Protein AF-A0A941I2S5-F1 (afdb_monomer_lite)

Structure (mmCIF, N/CA/C/O backbone):
data_AF-A0A941I2S5-F1
#
_entry.id   AF-A0A941I2S5-F1
#
loop_
_atom_site.group_PDB
_atom_site.id
_atom_site.type_symbol
_atom_site.label_atom_id
_atom_site.label_alt_id
_atom_site.label_comp_id
_atom_site.label_asym_id
_atom_site.label_entity_id
_atom_site.label_seq_id
_atom_site.pdbx_PDB_ins_code
_atom_site.Cartn_x
_atom_site.Cartn_y
_atom_site.Cartn_z
_atom_site.occupancy
_atom_site.B_iso_or_equiv
_atom_site.auth_seq_id
_atom_site.auth_comp_id
_atom_site.auth_asym_id
_atom_site.auth_atom_id
_atom_site.pdbx_PDB_model_num
ATOM 1 N N . MET A 1 1 ? 6.194 71.665 23.906 1.00 35.50 1 MET A N 1
ATOM 2 C CA . MET A 1 1 ? 5.842 71.331 22.506 1.00 35.50 1 MET A CA 1
ATOM 3 C C . MET A 1 1 ? 6.642 70.107 22.066 1.00 35.50 1 MET A C 1
ATOM 5 O O . MET A 1 1 ? 7.853 70.215 22.069 1.00 35.50 1 MET A O 1
ATOM 9 N N . LYS A 1 2 ? 5.951 69.017 21.666 1.00 39.06 2 LYS A N 1
ATOM 10 C CA . LYS A 1 2 ? 6.298 68.063 20.575 1.00 39.06 2 LYS A CA 1
ATOM 11 C C . LYS A 1 2 ? 7.648 67.295 20.707 1.00 39.06 2 LYS A C 1
ATOM 13 O O . LYS A 1 2 ? 8.691 67.916 20.700 1.00 39.06 2 LYS A O 1
ATOM 18 N N . LYS A 1 3 ? 7.761 65.957 20.704 1.00 35.84 3 LYS A N 1
ATOM 19 C CA . LYS A 1 3 ? 6.891 64.850 20.253 1.00 35.84 3 LYS A CA 1
ATOM 20 C C . LYS A 1 3 ? 7.294 63.554 20.988 1.00 35.84 3 LYS A C 1
ATOM 22 O O . LYS A 1 3 ? 8.474 63.219 21.006 1.00 35.84 3 LYS A O 1
ATOM 27 N N . LEU A 1 4 ? 6.322 62.807 21.509 1.00 40.00 4 LEU A N 1
ATOM 28 C CA . LEU A 1 4 ? 6.492 61.416 21.939 1.00 40.00 4 LEU A CA 1
ATOM 29 C C . LEU A 1 4 ? 6.410 60.532 20.679 1.00 40.00 4 LEU A C 1
ATOM 31 O O . LEU A 1 4 ? 5.401 60.573 19.976 1.00 40.00 4 LEU A O 1
ATOM 35 N N . LYS A 1 5 ? 7.477 59.803 20.329 1.00 41.66 5 LYS A N 1
ATOM 36 C CA . LYS A 1 5 ? 7.455 58.853 19.204 1.00 41.66 5 LYS A CA 1
ATOM 37 C C . LYS A 1 5 ? 6.909 57.516 19.705 1.00 41.66 5 LYS A C 1
ATOM 39 O O . LYS A 1 5 ? 7.603 56.780 20.397 1.00 41.66 5 LYS A O 1
ATOM 44 N N . LEU A 1 6 ? 5.653 57.250 19.363 1.00 36.66 6 LEU A N 1
ATOM 45 C CA . LEU A 1 6 ? 4.975 55.974 19.549 1.00 36.66 6 LEU A CA 1
ATOM 46 C C . LEU A 1 6 ? 5.606 54.946 18.595 1.00 36.66 6 LEU A C 1
ATOM 48 O O . LEU A 1 6 ? 5.457 55.061 17.379 1.00 36.66 6 LEU A O 1
ATOM 52 N N . TRP A 1 7 ? 6.335 53.970 19.130 1.00 41.09 7 TRP A N 1
ATOM 53 C CA . TRP A 1 7 ? 6.744 52.794 18.367 1.00 41.09 7 TRP A CA 1
ATOM 54 C C . TRP A 1 7 ? 5.583 51.803 18.383 1.00 41.09 7 TRP A C 1
ATOM 56 O O . TRP A 1 7 ? 5.340 51.129 19.380 1.00 41.09 7 TRP A O 1
ATOM 66 N N . VAL A 1 8 ? 4.832 51.752 17.284 1.00 40.25 8 VAL A N 1
ATOM 67 C CA . VAL A 1 8 ? 3.880 50.670 17.031 1.00 40.25 8 VAL A CA 1
ATOM 68 C C . VAL A 1 8 ? 4.707 49.431 16.694 1.00 40.25 8 VAL A C 1
ATOM 70 O O . VAL A 1 8 ? 5.235 49.309 15.591 1.00 40.25 8 VAL A O 1
ATOM 73 N N . LEU A 1 9 ? 4.857 48.532 17.666 1.00 40.44 9 LEU A N 1
ATOM 74 C CA . LEU A 1 9 ? 5.263 47.152 17.419 1.00 40.44 9 LEU A CA 1
ATOM 75 C C . LEU A 1 9 ? 4.126 46.489 16.640 1.00 40.44 9 LEU A C 1
ATOM 77 O O . LEU A 1 9 ? 3.125 46.061 17.210 1.00 40.44 9 LEU A O 1
ATOM 81 N N . LEU A 1 10 ? 4.258 46.469 15.315 1.00 40.38 10 LEU A N 1
ATOM 82 C CA . LEU A 1 10 ? 3.409 45.663 14.456 1.00 40.38 10 LEU A CA 1
ATOM 83 C C . LEU A 1 10 ? 3.850 44.208 14.647 1.00 40.38 10 LEU A C 1
ATOM 85 O O . LEU A 1 10 ? 4.763 43.723 13.981 1.00 40.38 10 LEU A O 1
ATOM 89 N N . SER A 1 11 ? 3.241 43.536 15.620 1.00 43.62 11 SER A N 1
ATOM 90 C CA . SER A 1 11 ? 3.326 42.092 15.790 1.00 43.62 11 SER A CA 1
ATOM 91 C C . SER A 1 11 ? 2.722 41.447 14.545 1.00 43.62 11 SER A C 1
ATOM 93 O O . SER A 1 11 ? 1.517 41.215 14.475 1.00 43.62 11 SER A O 1
ATOM 95 N N . ALA A 1 12 ? 3.544 41.205 13.525 1.00 42.22 12 ALA A N 1
ATOM 96 C CA . ALA A 1 12 ? 3.190 40.299 12.451 1.00 42.22 12 ALA A CA 1
ATOM 97 C C . ALA A 1 12 ? 3.044 38.918 13.094 1.00 42.22 12 ALA A C 1
ATOM 99 O O . ALA A 1 12 ? 4.030 38.222 13.334 1.00 42.22 12 ALA A O 1
ATOM 100 N N . ALA A 1 13 ? 1.810 38.558 13.445 1.00 39.78 13 ALA A N 1
ATOM 101 C CA . ALA A 1 13 ? 1.448 37.181 13.701 1.00 39.78 13 ALA A CA 1
ATOM 102 C C . ALA A 1 13 ? 1.786 36.417 12.420 1.00 39.78 13 ALA A C 1
ATOM 104 O O . ALA A 1 13 ? 1.048 36.461 11.436 1.00 39.78 13 ALA A O 1
ATOM 105 N N . LEU A 1 14 ? 2.957 35.780 12.415 1.00 37.62 14 LEU A N 1
ATOM 106 C CA . LEU A 1 14 ? 3.280 34.709 11.495 1.00 37.62 14 LEU A CA 1
ATOM 107 C C . LEU A 1 14 ? 2.241 33.625 11.773 1.00 37.62 14 LEU A C 1
ATOM 109 O O . LEU A 1 14 ? 2.412 32.786 12.652 1.00 37.62 14 LEU A O 1
ATOM 113 N N . LEU A 1 15 ? 1.115 33.695 11.063 1.00 31.97 15 LEU A N 1
ATOM 114 C CA . LEU A 1 15 ? 0.284 32.533 10.830 1.00 31.97 15 LEU A CA 1
ATOM 115 C C . LEU A 1 15 ? 1.196 31.556 10.103 1.00 31.97 15 LEU A C 1
ATOM 117 O O . LEU A 1 15 ? 1.428 31.678 8.900 1.00 31.97 15 LEU A O 1
ATOM 121 N N . SER A 1 16 ? 1.774 30.638 10.870 1.00 27.58 16 SER A N 1
ATOM 122 C CA . SER A 1 16 ? 2.388 29.425 10.370 1.00 27.58 16 SER A CA 1
ATOM 123 C C . SER A 1 16 ? 1.296 28.686 9.609 1.00 27.58 16 SER A C 1
ATOM 125 O O . SER A 1 16 ? 0.559 27.875 10.165 1.00 27.58 16 SER A O 1
ATOM 127 N N . VAL A 1 17 ? 1.129 29.012 8.330 1.00 27.56 17 VAL A N 1
ATOM 128 C CA . VAL A 1 17 ? 0.517 28.093 7.387 1.00 27.56 17 VAL A CA 1
ATOM 129 C C . VAL A 1 17 ? 1.416 26.873 7.433 1.00 27.56 17 VAL A C 1
ATOM 131 O O . VAL A 1 17 ? 2.515 26.878 6.881 1.00 27.56 17 VAL A O 1
ATOM 134 N N . ASN A 1 18 ? 0.986 25.867 8.196 1.00 28.27 18 ASN A N 1
ATOM 135 C CA . ASN A 1 18 ? 1.536 24.532 8.105 1.00 28.27 18 ASN A CA 1
ATOM 136 C C . ASN A 1 18 ? 1.395 24.154 6.636 1.00 28.27 18 ASN A C 1
ATOM 138 O O . ASN A 1 18 ? 0.304 23.845 6.160 1.00 28.27 18 ASN A O 1
ATOM 142 N N . VAL A 1 19 ? 2.494 24.279 5.898 1.00 30.33 19 VAL A N 1
ATOM 143 C CA . VAL A 1 19 ? 2.645 23.643 4.603 1.00 30.33 19 VAL A CA 1
ATOM 144 C C . VAL A 1 19 ? 2.591 22.165 4.940 1.00 30.33 19 VAL A C 1
ATOM 146 O O . VAL A 1 19 ? 3.582 21.587 5.380 1.00 30.33 19 VAL A O 1
ATOM 149 N N . PHE A 1 20 ? 1.389 21.591 4.864 1.00 35.91 20 PHE A N 1
ATOM 150 C CA . PHE A 1 20 ? 1.203 20.154 4.912 1.00 35.91 20 PHE A CA 1
ATOM 151 C C . PHE A 1 20 ? 2.197 19.571 3.910 1.00 35.91 20 PHE A C 1
ATOM 153 O O . PHE A 1 20 ? 2.300 20.053 2.780 1.00 35.91 20 PHE A O 1
ATOM 160 N N . ALA A 1 21 ? 3.021 18.633 4.363 1.00 35.28 21 ALA A N 1
ATOM 161 C CA . ALA A 1 21 ? 3.974 17.961 3.503 1.00 35.28 21 ALA A CA 1
ATOM 162 C C . ALA A 1 21 ? 3.180 17.120 2.493 1.00 35.28 21 ALA A C 1
ATOM 164 O O . ALA A 1 21 ? 2.899 15.962 2.757 1.00 35.28 21 ALA A O 1
ATOM 165 N N . SER A 1 22 ? 2.767 17.725 1.376 1.00 46.44 22 SER A N 1
ATOM 166 C CA . SER A 1 22 ? 1.915 17.070 0.382 1.00 46.44 22 SER A CA 1
ATOM 167 C C . SER A 1 22 ? 2.624 15.881 -0.249 1.00 46.44 22 SER A C 1
ATOM 169 O O . SER A 1 22 ? 3.707 16.034 -0.817 1.00 46.44 22 SER A O 1
ATOM 171 N N . GLY A 1 23 ? 2.053 14.700 -0.059 1.00 60.28 23 GLY A N 1
ATOM 172 C CA . GLY A 1 23 ? 2.599 13.385 -0.369 1.00 60.28 23 GLY A CA 1
ATOM 173 C C . GLY A 1 23 ? 2.005 12.264 0.489 1.00 60.28 23 GLY A C 1
ATOM 174 O O . GLY A 1 23 ? 2.162 11.103 0.141 1.00 60.28 23 GLY A O 1
ATOM 175 N N . ASP A 1 24 ? 1.327 12.588 1.593 1.00 86.56 24 ASP A N 1
ATOM 176 C CA . ASP A 1 24 ? 0.779 11.617 2.547 1.00 86.56 24 ASP A CA 1
ATOM 177 C C . ASP A 1 24 ? -0.761 11.642 2.645 1.00 86.56 24 ASP A C 1
ATOM 179 O O . ASP A 1 24 ? -1.370 11.003 3.512 1.00 86.56 24 ASP A O 1
ATOM 183 N N . GLU A 1 25 ? -1.414 12.371 1.735 1.00 93.00 25 GLU A N 1
ATOM 184 C CA . GLU A 1 25 ? -2.862 12.552 1.704 1.00 93.00 25 GLU A CA 1
ATOM 185 C C . GLU A 1 25 ? -3.615 11.230 1.532 1.00 93.00 25 GLU A C 1
ATOM 187 O O . GLU A 1 25 ? -4.709 11.096 2.080 1.00 93.00 25 GLU A O 1
ATOM 192 N N . GLY A 1 26 ? -3.042 10.249 0.826 1.00 95.62 26 GLY A N 1
ATOM 193 C CA . GLY A 1 26 ? -3.645 8.928 0.628 1.00 95.62 26 GLY A CA 1
ATOM 194 C C . GLY A 1 26 ? -3.894 8.211 1.957 1.00 95.62 26 GLY A C 1
ATOM 195 O O . GLY A 1 26 ? -5.046 7.961 2.320 1.00 95.62 26 GLY A O 1
ATOM 196 N N . HIS A 1 27 ? -2.828 7.970 2.726 1.00 97.69 27 HIS A N 1
ATOM 197 C CA . HIS A 1 27 ? -2.903 7.335 4.047 1.00 97.69 27 HIS A CA 1
ATOM 198 C C . HIS A 1 27 ? -3.792 8.108 5.015 1.00 97.69 27 HIS A C 1
ATOM 200 O O . HIS A 1 27 ? -4.691 7.529 5.632 1.00 97.69 27 HIS A O 1
ATOM 206 N N . LYS A 1 28 ? -3.606 9.432 5.095 1.00 98.00 28 LYS A N 1
ATOM 207 C CA . LYS A 1 28 ? -4.420 10.282 5.970 1.00 98.00 28 LYS A CA 1
ATOM 208 C C . LYS A 1 28 ? -5.901 10.175 5.634 1.00 98.00 28 LYS A C 1
ATOM 210 O O . LYS A 1 28 ? -6.718 10.070 6.542 1.00 98.00 28 LYS A O 1
ATOM 215 N N . THR A 1 29 ? -6.254 10.166 4.352 1.00 98.38 29 THR A N 1
ATOM 216 C CA . THR A 1 29 ? -7.649 10.040 3.914 1.00 98.38 29 THR A CA 1
ATOM 217 C C . THR A 1 29 ? -8.227 8.676 4.280 1.00 98.38 29 THR A C 1
ATOM 219 O O . THR A 1 29 ? -9.332 8.612 4.807 1.00 98.38 29 THR A O 1
ATOM 222 N N . ILE A 1 30 ? -7.478 7.587 4.086 1.00 98.62 30 ILE A N 1
ATOM 223 C CA . ILE A 1 30 ? -7.899 6.233 4.486 1.00 98.62 30 ILE A CA 1
ATOM 224 C C . ILE A 1 30 ? -8.156 6.165 5.997 1.00 98.62 30 ILE A C 1
ATOM 226 O O . ILE A 1 30 ? -9.222 5.710 6.423 1.00 98.62 30 ILE A O 1
ATOM 230 N N . GLY A 1 31 ? -7.227 6.685 6.806 1.00 98.69 31 GLY A N 1
ATOM 231 C CA . GLY A 1 31 ? -7.391 6.783 8.255 1.00 98.69 31 GLY A CA 1
ATOM 232 C C . GLY A 1 31 ? -8.583 7.658 8.659 1.00 98.69 31 GLY A C 1
ATOM 233 O O . GLY A 1 31 ? -9.347 7.278 9.541 1.00 98.69 31 GLY A O 1
ATOM 234 N N . ALA A 1 32 ? -8.808 8.782 7.974 1.00 98.69 32 ALA A N 1
ATOM 235 C CA . ALA A 1 32 ? -9.925 9.692 8.232 1.00 98.69 32 ALA A CA 1
ATOM 236 C C . ALA A 1 32 ? -11.293 9.078 7.893 1.00 98.69 32 ALA A C 1
ATOM 238 O O . ALA A 1 32 ? -12.267 9.293 8.619 1.00 98.69 32 ALA A O 1
ATOM 239 N N . ILE A 1 33 ? -11.380 8.300 6.808 1.00 98.69 33 ILE A N 1
ATOM 240 C CA . ILE A 1 33 ? -12.571 7.504 6.485 1.00 98.69 33 ILE A CA 1
ATOM 241 C C . ILE A 1 33 ? -12.852 6.537 7.640 1.00 98.69 33 ILE A C 1
ATOM 243 O O . ILE A 1 33 ? -13.974 6.504 8.146 1.00 98.69 33 ILE A O 1
ATOM 247 N N . ALA A 1 34 ? -11.838 5.797 8.096 1.00 98.69 34 ALA A N 1
ATOM 248 C CA . ALA A 1 34 ? -12.003 4.833 9.177 1.00 98.69 34 ALA A CA 1
ATOM 249 C C . ALA A 1 34 ? -12.390 5.494 10.512 1.00 98.69 34 ALA A C 1
ATOM 251 O O . ALA A 1 34 ? -13.317 5.018 11.165 1.00 98.69 34 ALA A O 1
ATOM 252 N N . ASP A 1 35 ? -11.765 6.619 10.882 1.00 98.75 35 ASP A N 1
ATOM 253 C CA . ASP A 1 35 ? -12.122 7.407 12.074 1.00 98.75 35 ASP A CA 1
ATOM 254 C C . ASP A 1 35 ? -13.628 7.737 12.092 1.00 98.75 35 ASP A C 1
ATOM 256 O O . ASP A 1 35 ? -14.300 7.586 13.115 1.00 98.75 35 ASP A O 1
ATOM 260 N N . ARG A 1 36 ? -14.188 8.143 10.943 1.00 98.44 36 ARG A N 1
ATOM 261 C CA . ARG A 1 36 ? -15.613 8.493 10.813 1.00 98.44 36 ARG A CA 1
ATOM 262 C C . ARG A 1 36 ? -16.532 7.280 10.901 1.00 98.44 36 ARG A C 1
ATOM 264 O O . ARG A 1 36 ? -17.574 7.363 11.542 1.00 98.44 36 ARG A O 1
ATOM 271 N N . LEU A 1 37 ? -16.154 6.171 10.268 1.00 97.94 37 LEU A N 1
ATOM 272 C CA . LEU A 1 37 ? -16.949 4.939 10.259 1.00 97.94 37 LEU A CA 1
ATOM 273 C C . LEU A 1 37 ? -16.954 4.229 11.622 1.00 97.94 37 LEU A C 1
ATOM 275 O O . LEU A 1 37 ? -17.912 3.533 11.950 1.00 97.94 37 LEU A O 1
ATOM 279 N N . LEU A 1 38 ? -15.906 4.416 12.426 1.00 98.69 38 LEU A N 1
ATOM 280 C CA . LEU A 1 38 ? -15.777 3.814 13.755 1.00 98.69 38 LEU A CA 1
ATOM 281 C C . LEU A 1 38 ? -16.389 4.661 14.877 1.00 98.69 38 LEU A C 1
ATOM 283 O O . LEU A 1 38 ? -16.509 4.175 16.008 1.00 98.69 38 LEU A O 1
ATOM 287 N N . ALA A 1 39 ? -16.776 5.908 14.606 1.00 98.38 39 ALA A N 1
ATOM 288 C CA . ALA A 1 39 ? -17.329 6.806 15.611 1.00 98.38 39 ALA A CA 1
ATOM 289 C C . ALA A 1 39 ? -18.570 6.195 16.294 1.00 98.38 39 ALA A C 1
ATOM 291 O O . ALA A 1 39 ? -19.540 5.815 15.646 1.00 98.38 39 ALA A O 1
ATOM 292 N N . GLY A 1 40 ? -18.534 6.096 17.627 1.00 98.06 40 GLY A N 1
ATOM 293 C CA . GLY A 1 40 ? -19.627 5.532 18.432 1.00 98.06 40 GLY A CA 1
ATOM 294 C C . GLY A 1 40 ? -19.673 4.000 18.504 1.00 98.06 40 GLY A C 1
ATOM 295 O O . GLY A 1 40 ? -20.549 3.460 19.173 1.00 98.06 40 GLY A O 1
ATOM 296 N N . THR A 1 41 ? -18.738 3.294 17.866 1.00 98.75 41 THR A N 1
ATOM 297 C CA . THR A 1 41 ? -18.649 1.823 17.908 1.00 98.75 41 THR A CA 1
ATOM 298 C C . THR A 1 41 ? -17.749 1.336 19.052 1.00 98.75 41 THR A C 1
ATOM 300 O O . THR A 1 41 ? -16.917 2.093 19.566 1.00 98.75 41 THR A O 1
ATOM 303 N N . ASN A 1 42 ? -17.860 0.055 19.430 1.00 98.62 42 ASN A N 1
ATOM 304 C CA . ASN A 1 42 ? -16.935 -0.571 20.385 1.00 98.62 42 ASN A CA 1
ATOM 305 C C . ASN A 1 42 ? -15.489 -0.554 19.856 1.00 98.62 42 ASN A C 1
ATOM 307 O O . ASN A 1 42 ? -14.574 -0.139 20.570 1.00 98.62 42 ASN A O 1
ATOM 311 N N . ALA A 1 43 ? -15.287 -0.893 18.580 1.00 98.81 43 ALA A N 1
ATOM 312 C CA . ALA A 1 43 ? -13.992 -0.769 17.917 1.00 98.81 43 ALA A CA 1
ATOM 313 C C . ALA A 1 43 ? -13.408 0.648 18.004 1.00 98.81 43 ALA A C 1
ATOM 315 O O . ALA A 1 43 ? -12.235 0.800 18.338 1.00 98.81 43 ALA A O 1
ATOM 316 N N . GLY A 1 44 ? -14.217 1.691 17.801 1.00 98.81 44 GLY A N 1
ATOM 317 C CA . GLY A 1 44 ? -13.780 3.080 17.973 1.00 98.81 44 GLY A CA 1
ATOM 318 C C . GLY A 1 44 ? -13.280 3.382 19.391 1.00 98.81 44 GLY A C 1
ATOM 319 O O . GLY A 1 44 ? -12.262 4.055 19.565 1.00 98.81 44 GLY A O 1
ATOM 320 N N . ALA A 1 45 ? -13.936 2.835 20.420 1.00 98.75 45 ALA A N 1
ATOM 321 C CA . ALA A 1 45 ? -13.478 2.962 21.805 1.00 98.75 45 ALA A CA 1
ATOM 322 C C . ALA A 1 45 ? -12.155 2.214 22.058 1.00 98.75 45 ALA A C 1
ATOM 324 O O . ALA A 1 45 ? -11.280 2.734 22.755 1.00 98.75 45 ALA A O 1
ATOM 325 N N . ARG A 1 46 ? -11.977 1.025 21.465 1.00 98.75 46 ARG A N 1
ATOM 326 C CA . ARG A 1 46 ? -10.735 0.236 21.556 1.00 98.75 46 ARG A CA 1
ATOM 327 C C . ARG A 1 46 ? -9.564 0.909 20.849 1.00 98.75 46 ARG A C 1
ATOM 329 O O . ARG A 1 46 ? -8.495 1.008 21.442 1.00 98.75 46 ARG A O 1
ATOM 336 N N . VAL A 1 47 ? -9.784 1.451 19.650 1.00 98.81 47 VAL A N 1
ATOM 337 C CA . VAL A 1 47 ? -8.804 2.284 18.936 1.00 98.81 47 VAL A CA 1
ATOM 338 C C . VAL A 1 47 ? -8.379 3.456 19.815 1.00 98.81 47 VAL A C 1
ATOM 340 O O . VAL A 1 47 ? -7.192 3.624 20.077 1.00 98.81 47 VAL A O 1
ATOM 343 N N . LYS A 1 48 ? -9.336 4.220 20.358 1.00 98.56 48 LYS A N 1
ATOM 344 C CA . LYS A 1 48 ? -9.044 5.379 21.214 1.00 98.56 48 LYS A CA 1
ATOM 345 C C . LYS A 1 48 ? -8.198 5.023 22.442 1.00 98.56 48 LYS A C 1
ATOM 347 O O . LYS A 1 48 ? -7.386 5.837 22.861 1.00 98.56 48 LYS A O 1
ATOM 352 N N . ALA A 1 49 ? -8.367 3.828 23.006 1.00 98.56 49 ALA A N 1
ATOM 353 C CA . ALA A 1 49 ? -7.577 3.368 24.148 1.00 98.56 49 ALA A CA 1
ATOM 354 C C . ALA A 1 49 ? -6.100 3.073 23.807 1.00 98.56 49 ALA A C 1
ATOM 356 O O . ALA A 1 49 ? -5.269 3.049 24.711 1.00 98.56 49 ALA A O 1
ATOM 357 N N . LEU A 1 50 ? -5.771 2.846 22.530 1.00 98.62 50 LEU A N 1
ATOM 358 C CA . LEU A 1 50 ? -4.405 2.589 22.048 1.00 98.62 50 LEU A CA 1
ATOM 359 C C . LEU A 1 50 ? -3.704 3.847 21.502 1.00 98.62 50 LEU A C 1
ATOM 361 O O . LEU A 1 50 ? -2.484 3.845 21.304 1.00 98.62 50 LEU A O 1
ATOM 365 N N . LEU A 1 51 ? -4.466 4.910 21.246 1.00 98.56 51 LEU A N 1
ATOM 366 C CA . LEU A 1 51 ? -3.973 6.190 20.744 1.00 98.56 51 LEU A CA 1
ATOM 367 C C . LEU A 1 51 ? -3.420 7.070 21.875 1.00 98.56 51 LEU A C 1
ATOM 369 O O . LEU A 1 51 ? -3.917 7.065 23.001 1.00 98.56 51 LEU A O 1
ATOM 373 N N . GLN A 1 52 ? -2.397 7.863 21.561 1.00 97.56 52 GLN A N 1
ATOM 374 C CA . GLN A 1 52 ? -1.907 8.926 22.434 1.00 97.56 52 GLN A CA 1
ATOM 375 C C . GLN A 1 52 ? -2.840 10.148 22.368 1.00 97.56 52 GLN A C 1
ATOM 377 O O . GLN A 1 52 ? -3.603 10.308 21.409 1.00 97.56 52 GLN A O 1
ATOM 382 N N . PRO A 1 53 ? -2.801 11.046 23.373 1.00 96.56 53 PRO A N 1
ATOM 383 C CA . PRO A 1 53 ? -3.597 12.268 23.350 1.00 96.56 53 PRO A CA 1
ATOM 384 C C . PRO A 1 53 ? -3.379 13.084 22.068 1.00 96.56 53 PRO A C 1
ATOM 386 O O . PRO A 1 53 ? -2.256 13.463 21.748 1.00 96.56 53 PRO A O 1
ATOM 389 N N . GLY A 1 54 ? -4.471 13.381 21.360 1.00 95.50 54 GLY A N 1
ATOM 390 C CA . GLY A 1 54 ? -4.450 14.159 20.117 1.00 95.50 54 GLY A CA 1
ATOM 391 C C . GLY A 1 54 ? -4.237 13.340 18.841 1.00 95.50 54 GLY A C 1
ATOM 392 O O . GLY A 1 54 ? -4.336 13.908 17.757 1.00 95.50 54 GLY A O 1
ATOM 393 N N . GLU A 1 55 ? -3.995 12.032 18.943 1.00 98.06 55 GLU A N 1
ATOM 394 C CA . GLU A 1 55 ? -3.926 11.155 17.776 1.00 98.06 55 GLU A CA 1
ATOM 395 C C . GLU A 1 55 ? -5.313 10.701 17.298 1.00 98.06 55 GLU A C 1
ATOM 397 O O . GLU A 1 55 ? -6.278 10.620 18.062 1.00 98.06 55 GLU A O 1
ATOM 402 N N . SER A 1 56 ? -5.380 10.349 16.017 1.00 98.69 56 SER A N 1
ATOM 403 C CA . SER A 1 56 ? -6.487 9.650 15.363 1.00 98.69 56 SER A CA 1
ATOM 404 C C . SER A 1 56 ? -5.929 8.679 14.315 1.00 98.69 56 SER A C 1
ATOM 406 O O . SER A 1 56 ? -4.735 8.749 14.007 1.00 98.69 56 SER A O 1
ATOM 408 N N . LEU A 1 57 ? -6.750 7.797 13.726 1.00 98.75 57 LEU A N 1
ATOM 409 C CA . LEU A 1 57 ? -6.286 6.923 12.637 1.00 98.75 57 LEU A CA 1
ATOM 410 C C . LEU A 1 57 ? -5.737 7.741 11.464 1.00 98.75 57 LEU A C 1
ATOM 412 O O . LEU A 1 57 ? -4.693 7.390 10.920 1.00 98.75 57 LEU A O 1
ATOM 416 N N . GLN A 1 58 ? -6.371 8.872 11.127 1.00 98.31 58 GLN A N 1
ATOM 417 C CA . GLN A 1 58 ? -5.835 9.831 10.156 1.00 98.31 58 GLN A CA 1
ATOM 418 C C . GLN A 1 58 ? -4.392 10.234 10.488 1.00 98.31 58 GLN A C 1
ATOM 420 O O . GLN A 1 58 ? -3.534 10.175 9.609 1.00 98.31 58 GLN A O 1
ATOM 425 N N . SER A 1 59 ? -4.097 10.652 11.724 1.00 97.06 59 SER A N 1
ATOM 426 C CA . SER A 1 59 ? -2.762 11.166 12.060 1.00 97.06 59 SER A CA 1
ATOM 427 C C . SER A 1 59 ? -1.705 10.068 12.144 1.00 97.06 59 SER A C 1
ATOM 429 O O . SER A 1 59 ? -0.564 10.301 11.754 1.00 97.06 59 SER A O 1
ATOM 431 N N . ILE A 1 60 ? -2.063 8.880 12.644 1.00 97.94 60 ILE A N 1
ATOM 432 C CA . ILE A 1 60 ? -1.107 7.777 12.808 1.00 97.94 60 ILE A CA 1
ATOM 433 C C . ILE A 1 60 ? -0.889 6.961 11.533 1.00 97.94 60 ILE A C 1
ATOM 435 O O . ILE A 1 60 ? 0.080 6.211 11.453 1.00 97.94 60 ILE A O 1
ATOM 439 N N . SER A 1 61 ? -1.747 7.129 10.524 1.00 97.88 61 SER A N 1
ATOM 440 C CA . SER A 1 61 ? -1.661 6.414 9.246 1.00 97.88 61 SER A CA 1
ATOM 441 C C . SER A 1 61 ? -0.344 6.617 8.497 1.00 97.88 61 SER A C 1
ATOM 443 O O . SER A 1 61 ? -0.056 5.834 7.609 1.00 97.88 61 SER A O 1
ATOM 445 N N . ILE A 1 62 ? 0.468 7.622 8.840 1.00 96.44 62 ILE A N 1
ATOM 446 C CA . ILE A 1 62 ? 1.777 7.896 8.216 1.00 96.44 62 ILE A CA 1
ATOM 447 C C . ILE A 1 62 ? 2.959 7.422 9.076 1.00 96.44 62 ILE A C 1
ATOM 449 O O . ILE A 1 62 ? 4.114 7.539 8.676 1.00 96.44 62 ILE A O 1
ATOM 453 N N . TRP A 1 63 ? 2.692 6.917 10.286 1.00 97.50 63 TRP A N 1
ATOM 454 C CA . TRP A 1 63 ? 3.721 6.648 11.291 1.00 97.50 63 TRP A CA 1
ATOM 455 C C . TRP A 1 63 ? 4.766 5.634 10.812 1.00 97.50 63 TRP A C 1
ATOM 457 O O . TRP A 1 63 ? 5.955 5.835 11.053 1.00 97.50 63 TRP A O 1
ATOM 467 N N . ALA A 1 64 ? 4.339 4.573 10.118 1.00 97.25 64 ALA A N 1
ATOM 468 C CA . ALA A 1 64 ? 5.232 3.506 9.659 1.00 97.25 64 ALA A CA 1
ATOM 469 C C . ALA A 1 64 ? 6.250 4.014 8.628 1.00 97.25 64 ALA A C 1
ATOM 471 O O . ALA A 1 64 ? 7.434 3.693 8.714 1.00 97.25 64 ALA A O 1
ATOM 472 N N . ASP A 1 65 ? 5.821 4.897 7.726 1.00 95.12 65 ASP A N 1
ATOM 473 C CA . ASP A 1 65 ? 6.724 5.608 6.826 1.00 95.12 65 ASP A CA 1
ATOM 474 C C . ASP A 1 65 ? 7.687 6.507 7.592 1.00 95.12 65 ASP A C 1
ATOM 476 O O . ASP A 1 65 ? 8.900 6.419 7.408 1.00 95.12 65 ASP A O 1
ATOM 480 N N . CYS A 1 66 ? 7.185 7.320 8.518 1.00 94.62 66 CYS A N 1
ATOM 481 C CA . CYS A 1 66 ? 8.035 8.185 9.333 1.00 94.62 66 CYS A CA 1
ATOM 482 C C . CYS A 1 66 ? 9.073 7.403 10.166 1.00 94.62 66 CYS A C 1
ATOM 484 O O . CYS A 1 66 ? 10.145 7.921 10.483 1.00 94.62 66 CYS A O 1
ATOM 486 N N . ALA A 1 67 ? 8.816 6.131 10.477 1.00 95.50 67 ALA A N 1
ATOM 487 C CA . ALA A 1 67 ? 9.799 5.256 11.104 1.00 95.50 67 ALA A CA 1
ATOM 488 C C . ALA A 1 67 ? 10.964 4.873 10.162 1.00 95.50 67 ALA A C 1
ATOM 490 O O . ALA A 1 67 ? 12.043 4.560 10.650 1.00 95.50 67 ALA A O 1
ATOM 491 N N . LYS A 1 68 ? 10.833 4.977 8.832 1.00 90.50 68 LYS A N 1
ATOM 492 C CA . LYS A 1 68 ? 11.924 4.677 7.878 1.00 90.50 68 LYS A CA 1
ATOM 493 C C . LYS A 1 68 ? 13.042 5.724 7.870 1.00 90.50 68 LYS A C 1
ATOM 495 O O . LYS A 1 68 ? 14.161 5.431 7.444 1.00 90.50 68 LYS A O 1
ATOM 500 N N . GLY A 1 69 ? 12.768 6.959 8.295 1.00 85.31 69 GLY A N 1
ATOM 501 C CA . GLY A 1 69 ? 13.776 8.019 8.309 1.00 85.31 69 GLY A CA 1
ATOM 502 C C . GLY A 1 69 ? 13.252 9.388 8.732 1.00 85.31 69 GLY A C 1
ATOM 503 O O . GLY A 1 69 ? 12.162 9.526 9.264 1.00 85.31 69 GLY A O 1
ATOM 504 N N . SER A 1 70 ? 14.039 10.437 8.491 1.00 78.12 70 SER A N 1
ATOM 505 C CA . SER A 1 70 ? 13.758 11.788 9.001 1.00 78.12 70 SER A CA 1
ATOM 506 C C . SER A 1 70 ? 12.912 12.676 8.078 1.00 78.12 70 SER A C 1
ATOM 508 O O . SER A 1 70 ? 12.826 13.886 8.290 1.00 78.12 70 SER A O 1
ATOM 510 N N . PHE A 1 71 ? 12.289 12.118 7.037 1.00 79.75 71 PHE A N 1
ATOM 511 C CA . PHE A 1 71 ? 11.523 12.907 6.062 1.00 79.75 71 PHE A CA 1
ATOM 512 C C . PHE A 1 71 ? 10.211 13.471 6.626 1.00 79.75 71 PHE A C 1
ATOM 514 O O . PHE A 1 71 ? 9.728 14.482 6.122 1.00 79.75 71 PHE A O 1
ATOM 521 N N . CYS A 1 72 ? 9.687 12.883 7.706 1.00 84.06 72 CYS A N 1
ATOM 522 C CA . CYS A 1 72 ? 8.585 13.445 8.492 1.00 84.06 72 CYS A CA 1
ATOM 523 C C . CYS A 1 72 ? 9.047 14.416 9.596 1.00 84.06 72 CYS A C 1
ATOM 525 O O . CYS A 1 72 ? 8.225 14.916 10.362 1.00 84.06 72 CYS A O 1
ATOM 527 N N . GLY A 1 73 ? 10.354 14.660 9.716 1.00 87.00 73 GLY A N 1
ATOM 528 C CA . GLY A 1 73 ? 10.976 15.322 10.862 1.00 87.00 73 GLY A CA 1
ATOM 529 C C . GLY A 1 73 ? 11.787 14.352 11.733 1.00 87.00 73 GLY A C 1
ATOM 530 O O . GLY A 1 73 ? 12.012 13.203 11.346 1.00 87.00 73 GLY A O 1
ATOM 531 N N . PRO A 1 74 ? 12.284 14.805 12.898 1.00 90.31 74 PRO A N 1
ATOM 532 C CA . PRO A 1 74 ? 13.033 13.955 13.819 1.00 90.31 74 PRO A CA 1
ATOM 533 C C . PRO A 1 74 ? 12.203 12.751 14.280 1.00 90.31 74 PRO A C 1
ATOM 535 O O . PRO A 1 74 ? 11.048 12.903 14.673 1.00 90.31 74 PRO A O 1
ATOM 538 N N . GLN A 1 75 ? 12.804 11.561 14.270 1.00 92.94 75 GLN A N 1
ATOM 539 C CA . GLN A 1 75 ? 12.135 10.347 14.735 1.00 92.94 75 GLN A CA 1
ATOM 540 C C . GLN A 1 75 ? 11.884 10.398 16.241 1.00 92.94 75 GLN A C 1
ATOM 542 O O . GLN A 1 75 ? 12.773 10.772 17.012 1.00 92.94 75 GLN A O 1
ATOM 547 N N . THR A 1 76 ? 10.692 9.975 16.661 1.00 94.44 76 THR A N 1
ATOM 548 C CA . THR A 1 76 ? 10.338 9.878 18.081 1.00 94.44 76 THR A CA 1
ATOM 549 C C . THR A 1 76 ? 11.104 8.736 18.764 1.00 94.44 76 THR A C 1
ATOM 551 O O . THR A 1 76 ? 11.547 7.804 18.086 1.00 94.44 76 THR A O 1
ATOM 554 N N . PRO A 1 77 ? 11.224 8.733 20.106 1.00 96.31 77 PRO A N 1
ATOM 555 C CA . PRO A 1 77 ? 11.792 7.592 20.827 1.00 96.31 77 PRO A CA 1
ATOM 556 C C . PRO A 1 77 ? 11.079 6.262 20.526 1.00 96.31 77 PRO A C 1
ATOM 558 O O . PRO A 1 77 ? 11.730 5.224 20.452 1.00 96.31 77 PRO A O 1
ATOM 561 N N . GLU A 1 78 ? 9.759 6.289 20.291 1.00 96.12 78 GLU A N 1
ATOM 562 C CA . GLU A 1 78 ? 8.972 5.108 19.899 1.00 96.12 78 GLU A CA 1
ATOM 563 C C . GLU A 1 78 ? 9.399 4.574 18.523 1.00 96.12 78 GLU A C 1
ATOM 565 O O . GLU A 1 78 ? 9.616 3.373 18.376 1.00 96.12 78 GLU A O 1
ATOM 570 N N . MET A 1 79 ? 9.581 5.455 17.531 1.00 97.38 79 MET A N 1
ATOM 571 C CA . MET A 1 79 ? 10.073 5.075 16.199 1.00 97.38 79 MET A CA 1
ATOM 572 C C . MET A 1 79 ? 11.500 4.522 16.262 1.00 97.38 79 MET A C 1
ATOM 574 O O . MET A 1 79 ? 11.807 3.515 15.630 1.00 97.38 79 MET A O 1
ATOM 578 N N . GLN A 1 80 ? 12.379 5.139 17.052 1.00 97.00 80 GLN A N 1
ATOM 579 C CA . GLN A 1 80 ? 13.755 4.662 17.216 1.00 97.00 80 GLN A CA 1
ATOM 580 C C . GLN A 1 80 ? 13.790 3.271 17.861 1.00 97.00 80 GLN A C 1
ATOM 582 O O . GLN A 1 80 ? 14.443 2.368 17.346 1.00 97.00 80 GLN A O 1
ATOM 587 N N . ALA A 1 81 ? 13.037 3.061 18.946 1.00 97.56 81 ALA A N 1
ATOM 588 C CA . ALA A 1 81 ? 12.936 1.752 19.586 1.00 97.56 81 ALA A CA 1
ATOM 589 C C . ALA A 1 81 ? 12.356 0.698 18.630 1.00 97.56 81 ALA A C 1
ATOM 591 O O . ALA A 1 81 ? 12.894 -0.404 18.521 1.00 97.56 81 ALA A O 1
ATOM 592 N N . PHE A 1 82 ? 11.303 1.057 17.890 1.00 98.12 82 PHE A N 1
ATOM 593 C CA . PHE A 1 82 ? 10.693 0.180 16.898 1.00 98.12 82 PHE A CA 1
ATOM 594 C C . PHE A 1 82 ? 11.681 -0.233 15.808 1.00 98.12 82 PHE A C 1
ATOM 596 O O . PHE A 1 82 ? 11.782 -1.421 15.530 1.00 98.12 82 PHE A O 1
ATOM 603 N N . THR A 1 83 ? 12.423 0.704 15.216 1.00 97.00 83 THR A N 1
ATOM 604 C CA . THR A 1 83 ? 13.348 0.412 14.105 1.00 97.00 83 THR A CA 1
ATOM 605 C C . THR A 1 83 ? 14.569 -0.390 14.544 1.00 97.00 83 THR A C 1
ATOM 607 O O . THR A 1 83 ? 15.023 -1.249 13.792 1.00 97.00 83 THR A O 1
ATOM 610 N N . ILE A 1 84 ? 15.065 -0.175 15.769 1.00 97.31 84 ILE A N 1
ATOM 611 C CA . ILE A 1 84 ? 16.115 -1.009 16.375 1.00 97.31 84 ILE A CA 1
ATOM 612 C C . ILE A 1 84 ? 15.621 -2.451 16.542 1.00 97.31 84 ILE A C 1
ATOM 614 O O . ILE A 1 84 ? 16.340 -3.393 16.219 1.00 97.31 84 ILE A O 1
ATOM 618 N N . GLN A 1 85 ? 14.390 -2.626 17.029 1.00 97.69 85 GLN A N 1
ATOM 619 C CA . GLN A 1 85 ? 13.769 -3.940 17.197 1.00 97.69 85 GLN A CA 1
ATOM 620 C C . GLN A 1 85 ? 13.406 -4.597 15.853 1.00 97.69 85 GLN A C 1
ATOM 622 O O . GLN A 1 85 ? 13.433 -5.819 15.737 1.00 97.69 85 GLN A O 1
ATOM 627 N N . ASN A 1 86 ? 13.080 -3.788 14.845 1.00 98.00 86 ASN A N 1
ATOM 628 C CA . ASN A 1 86 ? 12.564 -4.198 13.543 1.00 98.00 86 ASN A CA 1
ATOM 629 C C . ASN A 1 86 ? 13.455 -3.668 12.413 1.00 98.00 86 ASN A C 1
ATOM 631 O O . ASN A 1 86 ? 13.032 -2.793 11.654 1.00 98.00 86 ASN A O 1
ATOM 635 N N . PRO A 1 87 ? 14.690 -4.167 12.253 1.00 96.75 87 PRO A N 1
ATOM 636 C CA . PRO A 1 87 ? 15.615 -3.633 11.253 1.00 96.75 87 PRO A CA 1
ATOM 637 C C . PRO A 1 87 ? 15.107 -3.794 9.808 1.00 96.75 87 PRO A C 1
ATOM 639 O O . PRO A 1 87 ? 15.485 -3.008 8.943 1.00 96.75 87 PRO A O 1
ATOM 642 N N . ALA A 1 88 ? 14.217 -4.761 9.554 1.00 96.38 88 ALA A N 1
ATOM 643 C CA . ALA A 1 88 ? 13.593 -5.004 8.253 1.00 96.38 88 ALA A CA 1
ATOM 644 C C . ALA A 1 88 ? 12.330 -4.156 7.983 1.00 96.38 88 ALA A C 1
ATOM 646 O O . ALA A 1 88 ? 11.715 -4.322 6.935 1.00 96.38 88 ALA A O 1
ATOM 647 N N . HIS A 1 89 ? 11.950 -3.229 8.875 1.00 97.12 89 HIS A N 1
ATOM 648 C CA . HIS A 1 89 ? 10.681 -2.488 8.787 1.00 97.12 89 HIS A CA 1
ATOM 649 C C . HIS A 1 89 ? 10.422 -1.793 7.446 1.00 97.12 89 HIS A C 1
ATOM 651 O O . HIS A 1 89 ? 9.276 -1.684 7.027 1.00 97.12 89 HIS A O 1
ATOM 657 N N . ALA A 1 90 ? 11.464 -1.356 6.735 1.00 93.56 90 ALA A N 1
ATOM 658 C CA . ALA A 1 90 ? 11.304 -0.743 5.419 1.00 93.56 90 ALA A CA 1
ATOM 659 C C . ALA A 1 90 ? 10.681 -1.695 4.375 1.00 93.56 90 ALA A C 1
ATOM 661 O O . ALA A 1 90 ? 10.042 -1.222 3.439 1.00 93.56 90 ALA A O 1
ATOM 662 N N . ALA A 1 91 ? 10.844 -3.013 4.539 1.00 95.56 91 ALA A N 1
ATOM 663 C CA . ALA A 1 91 ? 10.292 -4.043 3.658 1.00 95.56 91 ALA A CA 1
ATOM 664 C C . ALA A 1 91 ? 8.864 -4.482 4.038 1.00 95.56 91 ALA A C 1
ATOM 666 O O . ALA A 1 91 ? 8.223 -5.180 3.262 1.00 95.56 91 ALA A O 1
ATOM 667 N N . TYR A 1 92 ? 8.328 -4.038 5.182 1.00 98.38 92 TYR A N 1
ATOM 668 C CA . TYR A 1 92 ? 6.983 -4.420 5.651 1.00 98.38 92 TYR A CA 1
ATOM 669 C C . TYR A 1 92 ? 5.846 -3.852 4.788 1.00 98.38 92 TYR A C 1
ATOM 671 O O . TYR A 1 92 ? 4.689 -4.205 4.976 1.00 98.38 92 TYR A O 1
ATOM 679 N N . HIS A 1 93 ? 6.165 -2.935 3.878 1.00 98.06 93 HIS A N 1
ATOM 680 C CA . HIS A 1 93 ? 5.210 -2.084 3.174 1.00 98.06 93 HIS A CA 1
ATOM 681 C C . HIS A 1 93 ? 4.747 -2.647 1.839 1.00 98.06 93 HIS A C 1
ATOM 683 O O . HIS A 1 93 ? 3.867 -2.074 1.210 1.00 98.06 93 HIS A O 1
ATOM 689 N N . TYR A 1 94 ? 5.349 -3.729 1.358 1.00 98.44 94 TYR A N 1
ATOM 690 C CA . TYR A 1 94 ? 5.029 -4.243 0.036 1.00 98.44 94 TYR A CA 1
ATOM 691 C C . TYR A 1 94 ? 5.280 -5.743 -0.078 1.00 98.44 94 TYR A C 1
ATOM 693 O O . TYR A 1 94 ? 5.866 -6.382 0.794 1.00 98.44 94 TYR A O 1
ATOM 701 N N . THR A 1 95 ? 4.826 -6.294 -1.193 1.00 98.31 95 THR A N 1
ATOM 702 C CA . THR A 1 95 ? 5.319 -7.522 -1.810 1.00 98.31 95 THR A CA 1
ATOM 703 C C . THR A 1 95 ? 5.546 -7.221 -3.292 1.00 98.31 95 THR A C 1
ATOM 705 O O . THR A 1 95 ? 4.844 -6.400 -3.871 1.00 98.31 95 THR A O 1
ATOM 708 N N . ASN A 1 96 ? 6.534 -7.862 -3.914 1.00 98.06 96 ASN A N 1
ATOM 709 C CA . ASN A 1 96 ? 6.819 -7.712 -5.343 1.00 98.06 96 ASN A CA 1
ATOM 710 C C . ASN A 1 96 ? 6.278 -8.917 -6.117 1.00 98.06 96 ASN A C 1
ATOM 712 O O . ASN A 1 96 ? 6.978 -9.495 -6.937 1.00 98.06 96 ASN A O 1
ATOM 716 N N . THR A 1 97 ? 5.052 -9.359 -5.836 1.00 98.38 97 THR A N 1
ATOM 717 C CA . THR A 1 97 ? 4.512 -10.565 -6.480 1.00 98.38 97 THR A CA 1
ATOM 718 C C . THR A 1 97 ? 4.429 -10.357 -8.007 1.00 98.38 97 THR A C 1
ATOM 720 O O . THR A 1 97 ? 3.870 -9.344 -8.433 1.00 98.38 97 THR A O 1
ATOM 723 N N . PRO A 1 98 ? 4.937 -11.280 -8.855 1.00 98.44 98 PRO A N 1
ATOM 724 C CA . PRO A 1 98 ? 4.819 -11.165 -10.308 1.00 98.44 98 PRO A CA 1
ATOM 725 C C . PRO A 1 98 ? 3.367 -10.979 -10.749 1.00 98.44 98 PRO A C 1
ATOM 727 O O . PRO A 1 98 ? 2.508 -11.799 -10.416 1.00 98.44 98 PRO A O 1
ATOM 730 N N . VAL A 1 99 ? 3.085 -9.927 -11.518 1.00 97.62 99 VAL A N 1
ATOM 731 C CA . VAL A 1 99 ? 1.715 -9.591 -11.956 1.00 97.62 99 VAL A CA 1
ATOM 732 C C . VAL A 1 99 ? 1.074 -10.627 -12.881 1.00 97.62 99 VAL A C 1
ATOM 734 O O . VAL A 1 99 ? -0.137 -10.597 -13.108 1.00 97.62 99 VAL A O 1
ATOM 737 N N . GLU A 1 100 ? 1.849 -11.568 -13.420 1.00 97.19 100 GLU A N 1
ATOM 738 C CA . GLU A 1 100 ? 1.313 -12.693 -14.187 1.00 97.19 100 GLU A CA 1
ATOM 739 C C . GLU A 1 100 ? 0.725 -13.801 -13.303 1.00 97.19 100 GLU A C 1
ATOM 741 O O . GLU A 1 100 ? -0.052 -14.624 -13.801 1.00 97.19 100 GLU A O 1
ATOM 746 N N . ASN A 1 101 ? 1.032 -13.809 -12.001 1.00 97.00 101 ASN A N 1
ATOM 747 C CA . ASN A 1 101 ? 0.438 -14.747 -11.057 1.00 97.00 101 ASN A CA 1
ATOM 748 C C . ASN A 1 101 ? -1.069 -14.491 -10.899 1.00 97.00 101 ASN A C 1
ATOM 750 O O . ASN A 1 101 ? -1.562 -13.370 -10.992 1.00 97.00 101 ASN A O 1
ATOM 754 N N . LYS A 1 102 ? -1.825 -15.563 -10.635 1.00 96.19 102 LYS A N 1
ATOM 755 C CA . LYS A 1 102 ? -3.285 -15.485 -10.434 1.00 96.19 102 LYS A CA 1
ATOM 756 C C . LYS A 1 102 ? -3.679 -14.990 -9.041 1.00 96.19 102 LYS A C 1
ATOM 758 O O . LYS A 1 102 ? -4.813 -14.565 -8.840 1.00 96.19 102 LYS A O 1
ATOM 763 N N . SER A 1 103 ? -2.787 -15.120 -8.069 1.00 97.31 103 SER A N 1
ATOM 764 C CA . SER A 1 103 ? -3.030 -14.743 -6.682 1.00 97.31 103 SER A CA 1
ATOM 765 C C . SER A 1 103 ? -1.713 -14.519 -5.957 1.00 97.31 103 SER A C 1
ATOM 767 O O . SER A 1 103 ? -0.665 -15.006 -6.393 1.00 97.31 103 SER A O 1
ATOM 769 N N . TYR A 1 104 ? -1.788 -13.831 -4.821 1.00 98.00 104 TYR A N 1
ATOM 770 C CA . TYR A 1 104 ? -0.706 -13.850 -3.847 1.00 98.00 104 TYR A CA 1
ATOM 771 C C . TYR A 1 104 ? -0.552 -15.269 -3.281 1.00 98.00 104 TYR A C 1
ATOM 773 O O . TYR A 1 104 ? -1.545 -15.948 -3.008 1.00 98.00 104 TYR A O 1
ATOM 781 N N . VAL A 1 105 ? 0.692 -15.723 -3.116 1.00 96.81 105 VAL A N 1
ATOM 782 C CA . VAL A 1 105 ? 1.028 -17.004 -2.481 1.00 96.81 105 VAL A CA 1
ATOM 783 C C . VAL A 1 105 ? 2.281 -16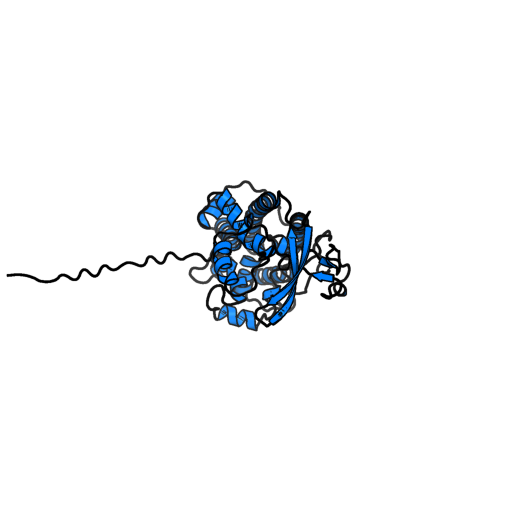.798 -1.640 1.00 96.81 105 VAL A C 1
ATOM 785 O O . VAL A 1 105 ? 3.345 -16.514 -2.187 1.00 96.81 105 VAL A O 1
ATOM 788 N N . ALA A 1 106 ? 2.167 -16.963 -0.321 1.00 97.19 106 ALA A N 1
ATOM 789 C CA . ALA A 1 106 ? 3.305 -16.849 0.589 1.00 97.19 106 ALA A CA 1
ATOM 790 C C . ALA A 1 106 ? 4.419 -17.847 0.215 1.00 97.19 106 ALA A C 1
ATOM 792 O O . ALA A 1 106 ? 4.150 -19.019 -0.056 1.00 97.19 106 ALA A O 1
ATOM 793 N N . GLY A 1 107 ? 5.669 -17.379 0.190 1.00 96.62 107 GLY A N 1
ATOM 794 C CA . GLY A 1 107 ? 6.825 -18.156 -0.273 1.00 96.62 107 GLY A CA 1
ATOM 795 C C . GLY A 1 107 ? 6.970 -18.226 -1.800 1.00 96.62 107 GLY A C 1
ATOM 796 O O . GLY A 1 107 ? 7.916 -18.839 -2.296 1.00 96.62 107 GLY A O 1
ATOM 797 N N . GLY A 1 108 ? 6.056 -17.608 -2.554 1.00 97.06 108 GLY A N 1
ATOM 798 C CA . GLY A 1 108 ? 6.188 -17.393 -3.992 1.00 97.06 108 GLY A CA 1
ATOM 799 C C . GLY A 1 108 ? 7.237 -16.331 -4.336 1.00 97.06 108 GLY A C 1
ATOM 800 O O . GLY A 1 108 ? 7.772 -15.642 -3.465 1.00 97.06 108 GLY A O 1
ATOM 801 N N . VAL A 1 109 ? 7.531 -16.180 -5.630 1.00 98.00 109 VAL A N 1
ATOM 802 C CA . VAL A 1 109 ? 8.478 -15.159 -6.104 1.00 98.00 109 VAL A CA 1
ATOM 803 C C . VAL A 1 109 ? 8.006 -13.759 -5.701 1.00 98.00 109 VAL A C 1
ATOM 805 O O . VAL A 1 109 ? 6.822 -13.455 -5.821 1.00 98.00 109 VAL A O 1
ATOM 808 N N . GLY A 1 110 ? 8.927 -12.928 -5.212 1.00 96.81 110 GLY A N 1
ATOM 809 C CA . GLY A 1 110 ? 8.652 -11.557 -4.778 1.00 96.81 110 GLY A CA 1
ATOM 810 C C . GLY A 1 110 ? 8.009 -11.435 -3.392 1.00 96.81 110 GLY A C 1
ATOM 811 O O . GLY A 1 110 ? 7.715 -10.323 -2.953 1.00 96.81 110 GLY A O 1
ATOM 812 N N . THR A 1 111 ? 7.800 -12.553 -2.690 1.00 97.69 111 THR A N 1
ATOM 813 C CA . THR A 1 111 ? 7.286 -12.583 -1.310 1.00 97.69 111 THR A CA 1
ATOM 814 C C . THR A 1 111 ? 8.412 -12.808 -0.304 1.00 97.69 111 THR A C 1
ATOM 816 O O . THR A 1 111 ? 9.467 -13.351 -0.643 1.00 97.69 111 THR A O 1
ATOM 819 N N . THR A 1 112 ? 8.192 -12.401 0.945 1.00 96.69 112 THR A N 1
ATOM 820 C CA . THR A 1 112 ? 9.102 -12.672 2.069 1.00 96.69 112 THR A CA 1
ATOM 821 C C . THR A 1 112 ? 8.297 -13.099 3.296 1.00 96.69 112 THR A C 1
ATOM 823 O O . THR A 1 112 ? 7.073 -12.989 3.329 1.00 96.69 112 THR A O 1
ATOM 826 N N . ASP A 1 113 ? 8.972 -13.587 4.335 1.00 96.06 113 ASP A N 1
ATOM 827 C CA . ASP A 1 113 ? 8.348 -13.916 5.624 1.00 96.06 113 ASP A CA 1
ATOM 828 C C . ASP A 1 113 ? 7.907 -12.677 6.432 1.00 96.06 113 ASP A C 1
ATOM 830 O O . ASP A 1 113 ? 7.266 -12.810 7.473 1.00 96.06 113 ASP A O 1
ATOM 834 N N . HIS A 1 114 ? 8.213 -11.479 5.936 1.00 97.19 114 HIS A N 1
ATOM 835 C CA . HIS A 1 114 ? 7.892 -10.187 6.539 1.00 97.19 114 HIS A CA 1
ATOM 836 C C . HIS A 1 114 ? 7.348 -9.188 5.504 1.00 97.19 114 HIS A C 1
ATOM 838 O O . HIS A 1 114 ? 7.460 -7.977 5.697 1.00 97.19 114 HIS A O 1
ATOM 844 N N . ASP A 1 115 ? 6.786 -9.682 4.397 1.00 98.44 115 ASP A N 1
ATOM 845 C CA . ASP A 1 115 ? 6.106 -8.830 3.426 1.00 98.44 115 ASP A CA 1
ATOM 846 C C . ASP A 1 115 ? 4.814 -8.242 4.018 1.00 98.44 115 ASP A C 1
ATOM 848 O O . ASP A 1 115 ? 4.358 -8.631 5.102 1.00 98.44 115 ASP A O 1
ATOM 852 N N . ILE A 1 116 ? 4.205 -7.298 3.301 1.00 98.75 116 ILE A N 1
ATOM 853 C CA . ILE A 1 116 ? 2.996 -6.604 3.765 1.00 98.75 116 ILE A CA 1
ATOM 854 C C . ILE A 1 116 ? 1.866 -7.536 4.205 1.00 98.75 116 ILE A C 1
ATOM 856 O O . ILE A 1 116 ? 1.161 -7.238 5.174 1.00 98.75 116 ILE A O 1
ATOM 860 N N . VAL A 1 117 ? 1.703 -8.682 3.540 1.00 98.81 117 VAL A N 1
ATOM 861 C CA . VAL A 1 117 ? 0.675 -9.655 3.900 1.00 98.81 117 VAL A CA 1
ATOM 862 C C . VAL A 1 117 ? 1.023 -10.278 5.244 1.00 98.81 117 VAL A C 1
ATOM 864 O O . VAL A 1 117 ? 0.179 -10.286 6.139 1.00 98.81 117 VAL A O 1
ATOM 867 N N . GLN A 1 118 ? 2.258 -10.750 5.428 1.00 98.62 118 GLN A N 1
ATOM 868 C CA . GLN A 1 118 ? 2.672 -11.378 6.687 1.00 98.62 118 GLN A CA 1
ATOM 869 C C . GLN A 1 118 ? 2.605 -10.402 7.870 1.00 98.62 118 GLN A C 1
ATOM 871 O O . GLN A 1 118 ? 2.091 -10.757 8.935 1.00 98.62 118 GLN A O 1
ATOM 876 N N . ILE A 1 119 ? 3.032 -9.151 7.676 1.00 98.81 119 ILE A N 1
ATOM 877 C CA . ILE A 1 119 ? 3.016 -8.130 8.731 1.00 98.81 119 ILE A CA 1
ATOM 878 C C . ILE A 1 119 ? 1.589 -7.733 9.111 1.00 98.81 119 ILE A C 1
ATOM 880 O O . ILE A 1 119 ? 1.289 -7.623 10.303 1.00 98.81 119 ILE A O 1
ATOM 884 N N . LEU A 1 120 ? 0.678 -7.588 8.142 1.00 98.88 120 LEU A N 1
ATOM 885 C CA . LEU A 1 120 ? -0.738 -7.361 8.442 1.00 98.88 120 LEU A CA 1
ATOM 886 C C . LEU A 1 120 ? -1.342 -8.537 9.214 1.00 98.88 120 LEU A C 1
ATOM 888 O O . LEU A 1 120 ? -2.013 -8.313 10.220 1.00 98.88 120 LEU A O 1
ATOM 892 N N . LYS A 1 121 ? -1.082 -9.786 8.802 1.00 98.75 121 LYS A N 1
ATOM 893 C CA . LYS A 1 121 ? -1.586 -10.981 9.508 1.00 98.75 121 LYS A CA 1
ATOM 894 C C . LYS A 1 121 ? -1.118 -11.012 10.962 1.00 98.75 121 LYS A C 1
ATOM 896 O O . LYS A 1 121 ? -1.922 -11.265 11.859 1.00 98.75 121 LYS A O 1
ATOM 901 N N . GLN A 1 122 ? 0.153 -10.703 11.193 1.00 98.62 122 GLN A N 1
ATOM 902 C CA . GLN A 1 122 ? 0.725 -10.592 12.528 1.00 98.62 122 GLN A CA 1
ATOM 903 C C . GLN A 1 122 ? 0.089 -9.460 13.345 1.00 98.62 122 GLN A C 1
ATOM 905 O O . GLN A 1 122 ? -0.340 -9.687 14.474 1.00 98.62 122 GLN A O 1
ATOM 910 N N . ALA A 1 123 ? -0.002 -8.247 12.796 1.00 98.88 123 ALA A N 1
ATOM 911 C CA . ALA A 1 123 ? -0.588 -7.111 13.502 1.00 98.88 123 ALA A CA 1
ATOM 912 C C . ALA A 1 123 ? -2.060 -7.374 13.874 1.00 98.88 123 ALA A C 1
ATOM 914 O O . ALA A 1 123 ? -2.489 -7.064 14.986 1.00 98.88 123 ALA A O 1
ATOM 915 N N . ILE A 1 124 ? -2.819 -8.020 12.983 1.00 98.88 124 ILE A N 1
ATOM 916 C CA . ILE A 1 124 ? -4.199 -8.441 13.253 1.00 98.88 124 ILE A CA 1
ATOM 917 C C . ILE A 1 124 ? -4.233 -9.447 14.408 1.00 98.88 124 ILE A C 1
ATOM 919 O O . ILE A 1 124 ? -5.020 -9.270 15.338 1.00 98.88 124 ILE A O 1
ATOM 923 N N . ALA A 1 125 ? -3.357 -10.457 14.398 1.00 98.69 125 ALA A N 1
ATOM 924 C CA . ALA A 1 125 ? -3.288 -11.455 15.465 1.00 98.69 125 ALA A CA 1
ATOM 925 C C . ALA A 1 125 ? -2.991 -10.819 16.837 1.00 98.69 125 ALA A C 1
ATOM 927 O O . ALA A 1 125 ? -3.639 -11.166 17.826 1.00 98.69 125 ALA A O 1
ATOM 928 N N . VAL A 1 126 ? -2.084 -9.835 16.891 1.00 98.81 126 VAL A N 1
ATOM 929 C CA . VAL A 1 126 ? -1.780 -9.077 18.117 1.00 98.81 126 VAL A CA 1
ATOM 930 C C . VAL A 1 126 ? -3.017 -8.343 18.638 1.00 98.81 126 VAL A C 1
ATOM 932 O O . VAL A 1 126 ? -3.331 -8.441 19.824 1.00 98.81 126 VAL A O 1
ATOM 935 N N . LEU A 1 127 ? -3.764 -7.644 17.775 1.00 98.81 127 LEU A N 1
ATOM 936 C CA . LEU A 1 127 ? -4.979 -6.931 18.197 1.00 98.81 127 LEU A CA 1
ATOM 937 C C . LEU A 1 127 ? -6.130 -7.867 18.604 1.00 98.81 127 LEU A C 1
ATOM 939 O O . LEU A 1 127 ? -6.968 -7.481 19.421 1.00 98.81 127 LEU A O 1
ATOM 943 N N . GLN A 1 128 ? -6.145 -9.100 18.091 1.00 98.50 128 GLN A N 1
ATOM 944 C CA . GLN A 1 128 ? -7.044 -10.172 18.535 1.00 98.50 128 GLN A CA 1
ATOM 945 C C . GLN A 1 128 ? -6.615 -10.811 19.871 1.00 98.50 128 GLN A C 1
ATOM 947 O O . GLN A 1 128 ? -7.291 -11.711 20.365 1.00 98.50 128 GLN A O 1
ATOM 952 N N . GLY A 1 129 ? -5.503 -10.367 20.469 1.00 97.81 129 GLY A N 1
ATOM 953 C CA . GLY A 1 129 ? -4.965 -10.919 21.716 1.00 97.81 129 GLY A CA 1
ATOM 954 C C . GLY A 1 129 ? -4.193 -12.229 21.538 1.00 97.81 129 GLY A C 1
ATOM 955 O O . GLY A 1 129 ? -3.821 -12.860 22.524 1.00 97.81 129 GLY A O 1
ATOM 956 N N . ASN A 1 130 ? -3.925 -12.640 20.298 1.00 97.00 130 ASN A N 1
ATOM 957 C CA . ASN A 1 130 ? -3.097 -13.796 19.980 1.00 97.00 130 ASN A CA 1
ATOM 958 C C . ASN A 1 130 ? -1.628 -13.363 19.856 1.00 97.00 130 ASN A C 1
ATOM 960 O O . ASN A 1 130 ? -1.039 -13.403 18.775 1.00 97.00 130 ASN A O 1
ATOM 964 N N . ASP A 1 131 ? -1.062 -12.905 20.971 1.00 95.25 131 ASP A N 1
ATOM 965 C CA . ASP A 1 131 ? 0.312 -12.411 21.082 1.00 95.25 131 ASP A CA 1
ATOM 966 C C . ASP A 1 131 ? 1.228 -13.497 21.667 1.00 95.25 131 ASP A C 1
ATOM 968 O O . ASP A 1 131 ? 1.263 -13.732 22.875 1.00 95.25 131 ASP A O 1
ATOM 972 N N . ASN A 1 132 ? 1.929 -14.220 20.794 1.00 96.19 132 ASN A N 1
ATOM 973 C CA . ASN A 1 132 ? 2.942 -15.204 21.168 1.00 96.19 132 ASN A CA 1
ATOM 974 C C . ASN A 1 132 ? 4.061 -15.246 20.120 1.00 96.19 132 ASN A C 1
ATOM 976 O O . ASN A 1 132 ? 3.940 -14.664 19.046 1.00 96.19 132 ASN A O 1
ATOM 980 N N . GLU A 1 133 ? 5.142 -15.973 20.401 1.00 94.62 133 GLU A N 1
ATOM 981 C CA . GLU A 1 133 ? 6.327 -16.020 19.529 1.00 94.62 133 GLU A CA 1
ATOM 982 C C . GLU A 1 133 ? 6.029 -16.471 18.090 1.00 94.62 133 GLU A C 1
ATOM 984 O O . GLU A 1 133 ? 6.720 -16.053 17.164 1.00 94.62 133 GLU A O 1
ATOM 989 N N . LYS A 1 134 ? 4.992 -17.295 17.880 1.00 95.44 134 LYS A N 1
ATOM 990 C CA . LYS A 1 134 ? 4.615 -17.789 16.550 1.00 95.44 134 LYS A CA 1
ATOM 991 C C . LYS A 1 134 ? 3.821 -16.756 15.752 1.00 95.44 134 LYS A C 1
ATOM 993 O O . LYS A 1 134 ? 3.976 -16.678 14.538 1.00 95.44 134 LYS A O 1
ATOM 998 N N . THR A 1 135 ? 2.932 -16.015 16.405 1.00 96.31 135 THR A N 1
ATOM 999 C CA . THR A 1 135 ? 2.006 -15.075 15.751 1.00 96.31 135 THR A CA 1
ATOM 1000 C C . THR A 1 135 ? 2.504 -13.638 15.774 1.00 96.31 135 THR A C 1
ATOM 1002 O O . THR A 1 135 ? 2.060 -12.843 14.954 1.00 96.31 135 THR A O 1
ATOM 1005 N N . ASN A 1 136 ? 3.438 -13.317 16.671 1.00 97.62 136 ASN A N 1
ATOM 1006 C CA . ASN A 1 136 ? 4.063 -12.011 16.836 1.00 97.62 136 ASN A CA 1
ATOM 1007 C C . ASN A 1 136 ? 5.603 -12.106 16.938 1.00 97.62 136 ASN A C 1
ATOM 1009 O O . ASN A 1 136 ? 6.188 -11.625 17.913 1.00 97.62 136 ASN A O 1
ATOM 1013 N N . PRO A 1 137 ? 6.302 -12.696 15.946 1.00 97.06 137 PRO A N 1
ATOM 1014 C CA . PRO A 1 137 ? 7.763 -12.850 15.987 1.00 97.06 137 PRO A CA 1
ATOM 1015 C C . PRO A 1 137 ? 8.506 -11.505 16.078 1.00 97.06 137 PRO A C 1
ATOM 1017 O O . PRO A 1 137 ? 9.572 -11.415 16.683 1.00 97.06 137 PRO A O 1
ATOM 1020 N N . HIS A 1 138 ? 7.903 -10.439 15.545 1.00 97.56 138 HIS A N 1
ATOM 1021 C CA . HIS A 1 138 ? 8.434 -9.072 15.605 1.00 97.56 138 HIS A CA 1
ATOM 1022 C C . HIS A 1 138 ? 8.127 -8.333 16.921 1.00 97.56 138 HIS A C 1
ATOM 1024 O O . HIS A 1 138 ? 8.577 -7.200 17.109 1.00 97.56 138 HIS A O 1
ATOM 1030 N N . ARG A 1 139 ? 7.396 -8.969 17.850 1.00 97.56 139 ARG A N 1
ATOM 1031 C CA . ARG A 1 139 ? 7.062 -8.452 19.189 1.00 97.56 139 ARG A CA 1
ATOM 1032 C C . ARG A 1 139 ? 6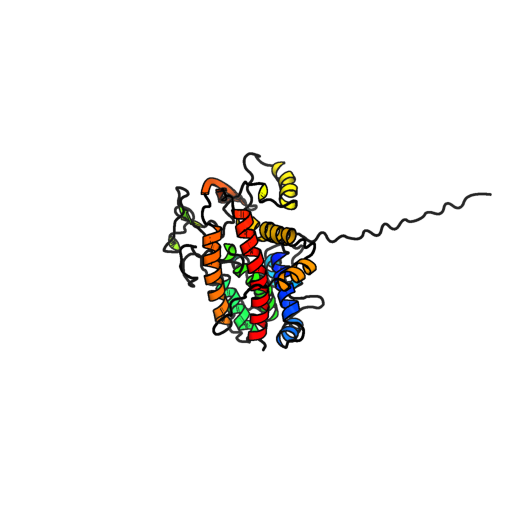.414 -7.062 19.153 1.00 97.56 139 ARG A C 1
ATOM 1034 O O . ARG A 1 139 ? 6.783 -6.174 19.926 1.00 97.56 139 ARG A O 1
ATOM 1041 N N . PHE A 1 140 ? 5.470 -6.856 18.237 1.00 98.50 140 PHE A N 1
ATOM 1042 C CA . PHE A 1 140 ? 4.673 -5.635 18.210 1.00 98.50 140 PHE A CA 1
ATOM 1043 C C . PHE A 1 140 ? 3.832 -5.533 19.477 1.00 98.50 140 PHE A C 1
ATOM 1045 O O . PHE A 1 140 ? 3.148 -6.482 19.854 1.00 98.50 140 PHE A O 1
ATOM 1052 N N . THR A 1 141 ? 3.831 -4.360 20.102 1.00 98.38 141 THR A N 1
ATOM 1053 C CA . THR A 1 141 ? 2.815 -4.030 21.107 1.00 98.38 141 THR A CA 1
ATOM 1054 C C . THR A 1 141 ? 1.444 -3.855 20.435 1.00 98.38 141 THR A C 1
ATOM 1056 O O . THR A 1 141 ? 1.393 -3.565 19.236 1.00 98.38 141 THR A O 1
ATOM 1059 N N . PRO A 1 142 ? 0.316 -3.918 21.171 1.00 98.75 142 PRO A N 1
ATOM 1060 C CA . PRO A 1 142 ? -0.999 -3.604 20.602 1.00 98.75 142 PRO A CA 1
ATOM 1061 C C . PRO A 1 142 ? -1.058 -2.228 19.925 1.00 98.75 142 PRO A C 1
ATOM 1063 O O . PRO A 1 142 ? -1.677 -2.069 18.877 1.00 98.75 142 PRO A O 1
ATOM 1066 N N . ARG A 1 143 ? -0.351 -1.231 20.468 1.00 98.50 143 ARG A N 1
ATOM 1067 C CA . ARG A 1 143 ? -0.233 0.082 19.828 1.00 98.50 143 ARG A CA 1
ATOM 1068 C C . ARG A 1 143 ? 0.535 0.003 18.508 1.00 98.50 143 ARG A C 1
ATOM 1070 O O . ARG A 1 143 ? 0.038 0.496 17.505 1.00 98.50 143 ARG A O 1
ATOM 1077 N N . GLN A 1 144 ? 1.704 -0.639 18.477 1.00 98.75 144 GLN A N 1
ATOM 1078 C CA . GLN A 1 144 ? 2.472 -0.814 17.236 1.00 98.75 144 GLN A CA 1
ATOM 1079 C C . GLN A 1 144 ? 1.690 -1.602 16.183 1.00 98.75 144 GLN A C 1
ATOM 1081 O O . GLN A 1 144 ? 1.721 -1.239 15.013 1.00 98.75 144 GLN A O 1
ATOM 1086 N N . ALA A 1 145 ? 0.926 -2.616 16.589 1.00 98.88 145 ALA A N 1
ATOM 1087 C CA . ALA A 1 145 ? 0.037 -3.344 15.694 1.00 98.88 145 ALA A CA 1
ATOM 1088 C C . ALA A 1 145 ? -1.048 -2.434 15.086 1.00 98.88 145 ALA A C 1
ATOM 1090 O O . ALA A 1 145 ? -1.288 -2.495 13.881 1.00 98.88 145 ALA A O 1
ATOM 1091 N N . LEU A 1 146 ? -1.647 -1.535 15.878 1.00 98.94 146 LEU A N 1
ATOM 1092 C CA . LEU A 1 146 ? -2.580 -0.526 15.363 1.00 98.94 146 LEU A CA 1
ATOM 1093 C C . LEU A 1 146 ? -1.897 0.454 14.393 1.00 98.94 146 LEU A C 1
ATOM 1095 O O . LEU A 1 146 ? -2.467 0.750 13.346 1.00 98.94 146 LEU A O 1
ATOM 1099 N N . LEU A 1 147 ? -0.683 0.921 14.709 1.00 98.88 147 LEU A N 1
ATOM 1100 C CA . LEU A 1 147 ? 0.118 1.786 13.829 1.00 98.88 147 LEU A CA 1
ATOM 1101 C C . LEU A 1 147 ? 0.401 1.101 12.480 1.00 98.88 147 LEU A C 1
ATOM 1103 O O . LEU A 1 147 ? 0.243 1.724 11.431 1.00 98.88 147 LEU A O 1
ATOM 1107 N N . MET A 1 148 ? 0.763 -0.188 12.501 1.00 98.81 148 MET A N 1
ATOM 1108 C CA . MET A 1 148 ? 0.983 -0.981 11.288 1.00 98.81 148 MET A CA 1
ATOM 1109 C C . MET A 1 148 ? -0.308 -1.154 10.491 1.00 98.81 148 MET A C 1
ATOM 1111 O O . MET A 1 148 ? -0.316 -0.875 9.300 1.00 98.81 148 MET A O 1
ATOM 1115 N N . ILE A 1 149 ? -1.418 -1.546 11.121 1.00 98.94 149 ILE A N 1
ATOM 1116 C CA . ILE A 1 149 ? -2.702 -1.724 10.423 1.00 98.94 149 ILE A CA 1
ATOM 1117 C C . ILE A 1 149 ? -3.189 -0.410 9.798 1.00 98.94 149 ILE A C 1
ATOM 1119 O O . ILE A 1 149 ? -3.612 -0.411 8.643 1.00 98.94 149 ILE A O 1
ATOM 1123 N N . ALA A 1 150 ? -3.100 0.713 10.519 1.00 98.81 150 ALA A N 1
ATOM 1124 C CA . ALA A 1 150 ? -3.541 2.015 10.017 1.00 98.81 150 ALA A CA 1
ATOM 1125 C C . ALA A 1 150 ? -2.778 2.460 8.756 1.00 98.81 150 ALA A C 1
ATOM 1127 O O . ALA A 1 150 ? -3.355 3.134 7.904 1.00 98.81 150 ALA A O 1
ATOM 1128 N N . HIS A 1 151 ? -1.504 2.078 8.629 1.00 98.81 151 HIS A N 1
ATOM 1129 C CA . HIS A 1 151 ? -0.677 2.395 7.466 1.00 98.81 151 HIS A CA 1
ATOM 1130 C C . HIS A 1 151 ? -0.808 1.344 6.354 1.00 98.81 151 HIS A C 1
ATOM 1132 O O . HIS A 1 151 ? -1.182 1.673 5.229 1.00 98.81 151 HIS A O 1
ATOM 1138 N N . LEU A 1 152 ? -0.566 0.071 6.681 1.00 98.88 152 LEU A N 1
ATOM 1139 C CA . LEU A 1 152 ? -0.421 -1.023 5.719 1.00 98.88 152 LEU A CA 1
ATOM 1140 C C . LEU A 1 152 ? -1.737 -1.422 5.045 1.00 98.88 152 LEU A C 1
ATOM 1142 O O . LEU A 1 152 ? -1.721 -1.959 3.941 1.00 98.88 152 LEU A O 1
ATOM 1146 N N . VAL A 1 153 ? -2.896 -1.133 5.651 1.00 98.81 153 VAL A N 1
ATOM 1147 C CA . VAL A 1 153 ? -4.169 -1.254 4.920 1.00 98.81 153 VAL A CA 1
ATOM 1148 C C . VAL A 1 153 ? -4.216 -0.260 3.756 1.00 98.81 153 VAL A C 1
ATOM 1150 O O . VAL A 1 153 ? -4.812 -0.573 2.732 1.00 98.81 153 VAL A O 1
ATOM 1153 N N . GLY A 1 154 ? -3.573 0.904 3.865 1.00 98.25 154 GLY A N 1
ATOM 1154 C CA . GLY A 1 154 ? -3.408 1.811 2.732 1.00 98.25 154 GLY A CA 1
ATOM 1155 C C . GLY A 1 154 ? -2.473 1.249 1.669 1.00 98.25 154 GLY A C 1
ATOM 1156 O O . GLY A 1 154 ? -2.889 1.124 0.518 1.00 98.25 154 GLY A O 1
ATOM 1157 N N . ASP A 1 155 ? -1.274 0.831 2.078 1.00 98.75 155 ASP A N 1
ATOM 1158 C CA . ASP A 1 155 ? -0.258 0.276 1.173 1.00 98.75 155 ASP A CA 1
ATOM 1159 C C . ASP A 1 155 ? -0.805 -0.898 0.355 1.00 98.75 155 ASP A C 1
ATOM 1161 O O . ASP A 1 155 ? -0.726 -0.890 -0.866 1.00 98.75 155 ASP A O 1
ATOM 1165 N N . ILE A 1 156 ? -1.454 -1.884 0.987 1.00 98.69 156 ILE A N 1
ATOM 1166 C CA . ILE A 1 156 ? -1.907 -3.097 0.281 1.00 98.69 156 ILE A CA 1
ATOM 1167 C C . ILE A 1 156 ? -3.009 -2.827 -0.763 1.00 98.69 156 ILE A C 1
ATOM 1169 O O . ILE A 1 156 ? -3.274 -3.671 -1.617 1.00 98.69 156 ILE A O 1
ATOM 1173 N N . HIS A 1 157 ? -3.660 -1.659 -0.707 1.00 98.56 157 HIS A N 1
ATOM 1174 C CA . HIS A 1 157 ? -4.644 -1.222 -1.703 1.00 98.56 157 HIS A CA 1
ATOM 1175 C C . HIS A 1 157 ? -4.039 -0.323 -2.793 1.00 98.56 157 HIS A C 1
ATOM 1177 O O . HIS A 1 157 ? -4.722 -0.016 -3.775 1.00 98.56 157 HIS A O 1
ATOM 1183 N N . GLN A 1 158 ? -2.772 0.081 -2.656 1.00 98.25 158 GLN A N 1
ATOM 1184 C CA . GLN A 1 158 ? -1.987 0.701 -3.717 1.00 98.25 158 GLN A CA 1
ATOM 1185 C C . GLN A 1 158 ? -1.432 -0.431 -4.608 1.00 98.25 158 GLN A C 1
ATOM 1187 O O . GLN A 1 158 ? -0.636 -1.245 -4.138 1.00 98.25 158 GLN A O 1
ATOM 1192 N N . PRO A 1 159 ? -1.841 -0.540 -5.887 1.00 98.25 159 PRO A N 1
ATOM 1193 C CA . PRO A 1 159 ? -1.502 -1.695 -6.726 1.00 98.25 159 PRO A CA 1
ATOM 1194 C C . PRO A 1 159 ? -0.001 -2.048 -6.787 1.00 98.25 159 PRO A C 1
ATOM 1196 O O . PRO A 1 159 ? 0.372 -3.220 -6.750 1.00 98.25 159 PRO A O 1
ATOM 1199 N N . LEU A 1 160 ? 0.873 -1.046 -6.838 1.00 98.12 160 LEU A N 1
ATOM 1200 C CA . LEU A 1 160 ? 2.321 -1.194 -6.988 1.00 98.12 160 LEU A CA 1
ATOM 1201 C C . LEU A 1 160 ? 3.046 -1.561 -5.679 1.00 98.12 160 LEU A C 1
ATOM 1203 O O . LEU A 1 160 ? 4.234 -1.872 -5.725 1.00 98.12 160 LEU A O 1
ATOM 1207 N N . HIS A 1 161 ? 2.363 -1.562 -4.530 1.00 98.50 161 HIS A N 1
ATOM 1208 C CA . HIS A 1 161 ? 2.870 -2.179 -3.293 1.00 98.50 161 HIS A CA 1
ATOM 1209 C C . HIS A 1 161 ? 2.642 -3.697 -3.260 1.00 98.50 161 HIS A C 1
ATOM 1211 O O . HIS A 1 161 ? 3.065 -4.363 -2.319 1.00 98.50 161 HIS A O 1
ATOM 1217 N N . VAL A 1 162 ? 1.940 -4.262 -4.245 1.00 98.44 162 VAL A N 1
ATOM 1218 C CA . VAL A 1 162 ? 1.576 -5.684 -4.252 1.00 98.44 162 VAL A CA 1
ATOM 1219 C C . VAL A 1 162 ? 2.112 -6.405 -5.482 1.00 98.44 162 VAL A C 1
ATOM 1221 O O . VAL A 1 162 ? 2.683 -7.492 -5.382 1.00 98.44 162 VAL A O 1
ATOM 1224 N N . GLY A 1 163 ? 1.879 -5.835 -6.662 1.00 96.88 163 GLY A N 1
ATOM 1225 C CA . GLY A 1 163 ? 2.328 -6.427 -7.912 1.00 96.88 163 GLY A CA 1
ATOM 1226 C C . GLY A 1 163 ? 3.585 -5.757 -8.440 1.00 96.88 163 GLY A C 1
ATOM 1227 O O . GLY A 1 163 ? 3.682 -4.532 -8.443 1.00 96.88 163 GLY A O 1
ATOM 1228 N N . ALA A 1 164 ? 4.509 -6.560 -8.961 1.00 97.81 164 ALA A N 1
ATOM 1229 C CA . ALA A 1 164 ? 5.690 -6.088 -9.669 1.00 97.81 164 ALA A CA 1
ATOM 1230 C C . ALA A 1 164 ? 5.850 -6.790 -11.024 1.00 97.81 164 ALA A C 1
ATOM 1232 O O . ALA A 1 164 ? 5.399 -7.918 -11.233 1.00 97.81 164 ALA A O 1
ATOM 1233 N N . VAL A 1 165 ? 6.522 -6.104 -11.946 1.00 98.25 165 VAL A N 1
ATOM 1234 C CA . VAL A 1 165 ? 7.005 -6.670 -13.211 1.00 98.25 165 VAL A CA 1
ATOM 1235 C C . VAL A 1 165 ? 8.503 -6.928 -13.125 1.00 98.25 165 VAL A C 1
ATOM 1237 O O . VAL A 1 165 ? 9.218 -6.285 -12.356 1.00 98.25 165 VAL A O 1
ATOM 1240 N N . TYR A 1 166 ? 8.994 -7.845 -13.949 1.00 98.50 166 TYR A N 1
ATOM 1241 C CA . TYR A 1 166 ? 10.410 -8.179 -14.012 1.00 98.50 166 TYR A CA 1
ATOM 1242 C C . TYR A 1 166 ? 10.929 -8.008 -15.429 1.00 98.50 166 TYR A C 1
ATOM 1244 O O . TYR A 1 166 ? 10.198 -8.225 -16.396 1.00 98.50 166 TYR A O 1
ATOM 1252 N N . LEU A 1 167 ? 12.195 -7.615 -15.549 1.00 98.25 167 LEU A N 1
ATOM 1253 C CA . LEU A 1 167 ? 12.852 -7.388 -16.834 1.00 98.25 167 LEU A CA 1
ATOM 1254 C C . LEU A 1 167 ? 14.045 -8.323 -16.996 1.00 98.25 167 LEU A C 1
ATOM 1256 O O . LEU A 1 167 ? 14.760 -8.577 -16.028 1.00 98.25 167 LEU A O 1
ATOM 1260 N N . ASN A 1 168 ? 14.282 -8.817 -18.210 1.00 96.75 168 ASN A N 1
ATOM 1261 C CA . ASN A 1 168 ? 15.523 -9.514 -18.553 1.00 96.75 168 ASN A CA 1
ATOM 1262 C C . ASN A 1 168 ? 16.632 -8.532 -18.991 1.00 96.75 168 ASN A C 1
ATOM 1264 O O . ASN A 1 168 ? 16.485 -7.308 -18.910 1.00 96.75 168 ASN A O 1
ATOM 1268 N N . GLN A 1 169 ? 17.770 -9.060 -19.446 1.00 94.75 169 GLN A N 1
ATOM 1269 C CA . GLN A 1 169 ? 18.911 -8.256 -19.906 1.00 94.75 169 GLN A CA 1
ATOM 1270 C C . GLN A 1 169 ? 18.602 -7.474 -21.187 1.00 94.75 169 GLN A C 1
ATOM 1272 O O . GLN A 1 169 ? 19.169 -6.405 -21.409 1.00 94.75 169 GLN A O 1
ATOM 1277 N N . GLU A 1 170 ? 17.662 -7.977 -21.980 1.00 95.38 170 GLU A N 1
ATOM 1278 C CA . GLU A 1 170 ? 17.159 -7.393 -23.218 1.00 95.38 170 GLU A CA 1
ATOM 1279 C C . GLU A 1 170 ? 16.040 -6.362 -22.977 1.00 95.38 170 GLU A C 1
ATOM 1281 O O . GLU A 1 170 ? 15.438 -5.877 -23.933 1.00 95.38 170 GLU A O 1
ATOM 1286 N N . ASN A 1 171 ? 15.770 -6.000 -21.714 1.00 95.31 171 ASN A N 1
ATOM 1287 C CA . ASN A 1 171 ? 14.714 -5.071 -21.291 1.00 95.31 171 ASN A CA 1
ATOM 1288 C C . ASN A 1 171 ? 13.288 -5.530 -21.650 1.00 95.31 171 ASN A C 1
ATOM 1290 O O . ASN A 1 171 ? 12.379 -4.710 -21.782 1.00 95.31 171 ASN A O 1
ATOM 1294 N N . GLN A 1 172 ? 13.084 -6.835 -21.801 1.00 96.31 172 GLN A N 1
ATOM 1295 C CA . GLN A 1 172 ? 11.782 -7.439 -22.056 1.00 96.31 172 GLN A CA 1
ATOM 1296 C C . GLN A 1 172 ? 11.145 -7.880 -20.742 1.00 96.31 172 GLN A C 1
ATOM 1298 O O . GLN A 1 172 ? 11.833 -8.380 -19.848 1.00 96.31 172 GLN A O 1
ATOM 1303 N N . PHE A 1 173 ? 9.823 -7.733 -20.648 1.00 97.19 173 PHE A N 1
ATOM 1304 C CA . PHE A 1 173 ? 9.060 -8.279 -19.532 1.00 97.19 173 PHE A CA 1
ATOM 1305 C C . PHE A 1 173 ? 9.164 -9.802 -19.503 1.00 97.19 173 PHE A C 1
ATOM 1307 O O . PHE A 1 173 ? 8.997 -10.470 -20.525 1.00 97.19 173 PHE A O 1
ATOM 1314 N N . VAL A 1 174 ? 9.431 -10.340 -18.320 1.00 97.56 174 VAL A N 1
ATOM 1315 C CA . VAL A 1 174 ? 9.540 -11.777 -18.066 1.00 97.56 174 VAL A CA 1
ATOM 1316 C C . VAL A 1 174 ? 8.857 -12.126 -16.753 1.00 97.56 174 VAL A C 1
ATOM 1318 O O . VAL A 1 174 ? 8.778 -11.301 -15.849 1.00 97.56 174 VAL A O 1
ATOM 1321 N N . THR A 1 175 ? 8.409 -13.372 -16.626 1.00 97.25 175 THR A N 1
ATOM 1322 C CA . THR A 1 175 ? 7.832 -13.887 -15.380 1.00 97.25 175 THR A CA 1
ATOM 1323 C C . THR A 1 175 ? 8.804 -14.878 -14.750 1.00 97.25 175 THR A C 1
ATOM 1325 O O . THR A 1 175 ? 8.963 -15.981 -15.282 1.00 97.25 175 THR A O 1
ATOM 1328 N N . PRO A 1 176 ? 9.468 -14.525 -13.637 1.00 97.31 176 PRO A N 1
ATOM 1329 C CA . PRO A 1 176 ? 10.292 -15.479 -12.911 1.00 97.31 176 PRO A CA 1
ATOM 1330 C C . PRO A 1 176 ? 9.417 -16.589 -12.320 1.00 97.31 176 PRO A C 1
ATOM 1332 O O . PRO A 1 176 ? 8.355 -16.340 -11.750 1.00 97.31 176 PRO A O 1
ATOM 1335 N N . THR A 1 177 ? 9.885 -17.828 -12.425 1.00 95.19 177 THR A N 1
ATOM 1336 C CA . THR A 1 177 ? 9.205 -19.007 -11.868 1.00 95.19 177 THR A CA 1
ATOM 1337 C C . THR A 1 177 ? 9.771 -19.415 -10.512 1.00 95.19 177 THR A C 1
ATOM 1339 O O . THR A 1 177 ? 9.117 -20.132 -9.752 1.00 95.19 177 THR A O 1
ATOM 1342 N N . LYS A 1 178 ? 10.987 -18.957 -10.187 1.00 96.00 178 LYS A N 1
ATOM 1343 C CA . LYS A 1 178 ? 11.673 -19.218 -8.915 1.00 96.00 178 LYS A CA 1
ATOM 1344 C C . LYS A 1 178 ? 12.371 -17.962 -8.415 1.00 96.00 178 LYS A C 1
ATOM 1346 O O . LYS A 1 178 ? 12.964 -17.228 -9.195 1.00 96.00 178 LYS A O 1
ATOM 1351 N N . GLN A 1 179 ? 12.403 -17.776 -7.094 1.00 95.88 179 GLN A N 1
ATOM 1352 C CA . GLN A 1 179 ? 13.033 -16.600 -6.484 1.00 95.88 179 GLN A CA 1
ATOM 1353 C C . GLN A 1 179 ? 14.514 -16.462 -6.870 1.00 95.88 179 GLN A C 1
ATOM 1355 O O . GLN A 1 179 ? 14.987 -15.358 -7.106 1.00 95.88 179 GLN 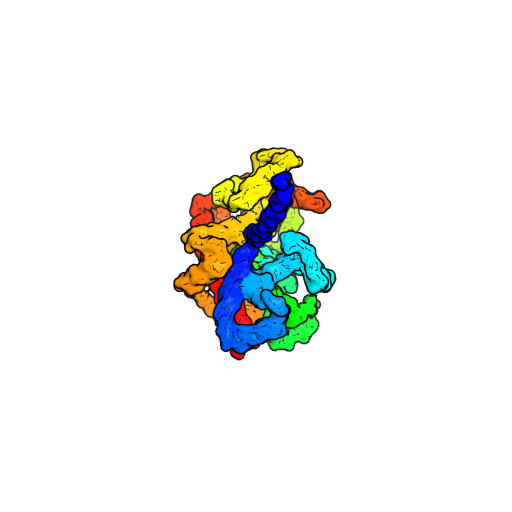A O 1
ATOM 1360 N N . ALA A 1 180 ? 15.230 -17.585 -6.995 1.00 96.31 180 ALA A N 1
ATOM 1361 C CA . ALA A 1 180 ? 16.645 -17.611 -7.371 1.00 96.31 180 ALA A CA 1
ATOM 1362 C C . ALA A 1 180 ? 16.929 -17.128 -8.808 1.00 96.31 180 ALA A C 1
ATOM 1364 O O . ALA A 1 180 ? 18.087 -16.909 -9.154 1.00 96.31 180 ALA A O 1
ATOM 1365 N N . GLU A 1 181 ? 15.904 -16.998 -9.655 1.00 97.19 181 GLU A N 1
ATOM 1366 C CA . GLU A 1 181 ? 16.050 -16.435 -11.001 1.00 97.19 181 GLU A CA 1
ATOM 1367 C C . GLU A 1 181 ? 16.170 -14.906 -10.960 1.00 97.19 181 GLU A C 1
ATOM 1369 O O . GLU A 1 181 ? 16.838 -14.332 -11.816 1.00 97.19 181 GLU A O 1
ATOM 1374 N N . VAL A 1 182 ? 15.583 -14.258 -9.946 1.00 96.81 182 VAL A N 1
ATOM 1375 C CA . VAL A 1 182 ? 15.679 -12.812 -9.703 1.00 96.81 182 VAL A CA 1
ATOM 1376 C C . VAL A 1 182 ? 17.018 -12.511 -9.024 1.00 96.81 182 VAL A C 1
ATOM 1378 O O . VAL A 1 182 ? 17.110 -12.365 -7.807 1.00 96.81 182 VAL A O 1
ATOM 1381 N N . ASP A 1 183 ? 18.080 -12.468 -9.824 1.00 94.88 183 ASP A N 1
ATOM 1382 C CA . ASP A 1 183 ? 19.465 -12.307 -9.365 1.00 94.88 183 ASP A CA 1
ATOM 1383 C C . ASP A 1 183 ? 20.026 -10.889 -9.570 1.00 94.88 183 ASP A C 1
ATOM 1385 O O . ASP A 1 183 ? 21.168 -10.613 -9.202 1.00 94.88 183 ASP A O 1
ATOM 1389 N N . GLY A 1 184 ? 19.243 -9.981 -10.165 1.00 92.94 184 GLY A N 1
ATOM 1390 C CA . GLY A 1 184 ? 19.684 -8.620 -10.472 1.00 92.94 184 GLY A CA 1
ATOM 1391 C C . GLY A 1 184 ? 20.765 -8.555 -11.556 1.00 92.94 184 GLY A C 1
ATOM 1392 O O . GLY A 1 184 ? 21.415 -7.521 -11.708 1.00 92.94 184 GLY A O 1
ATOM 1393 N N . VAL A 1 185 ? 20.968 -9.645 -12.303 1.00 92.06 185 VAL A N 1
ATOM 1394 C CA . VAL A 1 185 ? 21.936 -9.748 -13.403 1.00 92.06 185 VAL A CA 1
ATOM 1395 C C . VAL A 1 185 ? 21.248 -10.209 -14.681 1.00 92.06 185 VAL A C 1
ATOM 1397 O O . VAL A 1 185 ? 21.415 -9.570 -15.718 1.00 92.06 185 VAL A O 1
ATOM 1400 N N . ARG A 1 186 ? 20.493 -11.308 -14.612 1.00 94.62 186 ARG A N 1
ATOM 1401 C CA . ARG A 1 186 ? 19.712 -11.895 -15.705 1.00 94.62 186 ARG A CA 1
ATOM 1402 C C . ARG A 1 186 ? 18.262 -11.456 -15.648 1.00 94.62 186 ARG A C 1
ATOM 1404 O O . ARG A 1 186 ? 17.714 -11.099 -16.684 1.00 94.62 186 ARG A O 1
ATOM 1411 N N . ILE A 1 187 ? 17.669 -11.469 -14.455 1.00 97.56 187 ILE A N 1
ATOM 1412 C CA . ILE A 1 187 ? 16.312 -10.974 -14.218 1.00 97.56 187 ILE A CA 1
ATOM 1413 C C . ILE A 1 187 ? 16.358 -9.927 -13.112 1.00 97.56 187 ILE A C 1
ATOM 1415 O O . ILE A 1 187 ? 16.915 -10.142 -12.033 1.00 97.56 187 ILE A O 1
ATOM 1419 N N . PHE A 1 188 ? 15.766 -8.779 -13.408 1.00 97.31 188 PHE A N 1
ATOM 1420 C CA . PHE A 1 188 ? 15.736 -7.610 -12.553 1.00 97.31 188 PHE A CA 1
ATOM 1421 C C . PHE A 1 188 ? 14.332 -7.409 -11.993 1.00 97.31 188 PHE A C 1
ATOM 1423 O O . PHE A 1 188 ? 13.359 -7.378 -12.745 1.00 97.31 188 PHE A O 1
ATOM 1430 N N . ASP A 1 189 ? 14.250 -7.218 -10.680 1.00 96.06 189 ASP A N 1
ATOM 1431 C CA . ASP A 1 189 ? 13.061 -6.691 -10.018 1.00 96.06 189 ASP A CA 1
ATOM 1432 C C . ASP A 1 189 ? 13.017 -5.166 -10.194 1.00 96.06 189 ASP A C 1
ATOM 1434 O O . ASP A 1 189 ? 13.960 -4.455 -9.816 1.00 96.06 189 ASP A O 1
ATOM 1438 N N . VAL A 1 190 ? 11.925 -4.645 -10.761 1.00 94.50 190 VAL A N 1
ATOM 1439 C CA . VAL A 1 190 ? 11.735 -3.190 -10.874 1.00 94.50 190 VAL A CA 1
ATOM 1440 C C . VAL A 1 190 ? 11.205 -2.549 -9.581 1.00 94.50 190 VAL A C 1
ATOM 1442 O O . VAL A 1 190 ? 10.953 -1.343 -9.555 1.00 94.50 190 VAL A O 1
ATOM 1445 N N . GLN A 1 191 ? 11.067 -3.342 -8.514 1.00 94.19 191 GLN A N 1
ATOM 1446 C CA . GLN A 1 191 ? 10.728 -2.968 -7.140 1.00 94.19 191 GLN A CA 1
ATOM 1447 C C . GLN A 1 191 ? 9.412 -2.199 -7.054 1.00 94.19 191 GLN A C 1
ATOM 1449 O O . GLN A 1 191 ? 9.395 -1.017 -6.704 1.00 94.19 191 GLN A O 1
ATOM 1454 N N . GLY A 1 192 ? 8.317 -2.830 -7.486 1.00 93.81 192 GLY A N 1
ATOM 1455 C CA . GLY A 1 192 ? 7.003 -2.179 -7.513 1.00 93.81 192 GLY A CA 1
ATOM 1456 C C . GLY A 1 192 ? 6.984 -0.919 -8.386 1.00 93.81 192 GLY A C 1
ATOM 1457 O O . GLY A 1 192 ? 6.222 0.005 -8.149 1.00 93.81 192 GLY A O 1
ATOM 1458 N N . GLY A 1 193 ? 7.851 -0.815 -9.398 1.00 95.12 193 GLY A N 1
ATOM 1459 C CA . GLY A 1 193 ? 7.940 0.358 -10.274 1.00 95.12 193 GLY A CA 1
ATOM 1460 C C . GLY A 1 193 ? 8.809 1.498 -9.733 1.00 95.12 193 GLY A C 1
ATOM 1461 O O . GLY A 1 193 ? 8.857 2.556 -10.359 1.00 95.12 193 GLY A O 1
ATOM 1462 N N . ASN A 1 194 ? 9.529 1.310 -8.622 1.00 93.50 194 ASN A N 1
ATOM 1463 C CA . ASN A 1 194 ? 10.519 2.286 -8.150 1.00 93.50 194 ASN A CA 1
ATOM 1464 C C . ASN A 1 194 ? 11.678 2.463 -9.142 1.00 93.50 194 ASN A C 1
ATOM 1466 O O . ASN A 1 194 ? 12.215 3.560 -9.282 1.00 93.50 194 ASN A O 1
ATOM 1470 N N . ASN A 1 195 ? 12.015 1.403 -9.881 1.00 94.19 195 ASN A N 1
ATOM 1471 C CA . ASN A 1 195 ? 13.058 1.423 -10.906 1.00 94.19 195 ASN A CA 1
ATOM 1472 C C . ASN A 1 195 ? 12.507 1.671 -12.322 1.00 94.19 195 ASN A C 1
ATOM 1474 O O . ASN A 1 195 ? 13.257 1.543 -13.287 1.00 94.19 195 ASN A O 1
ATOM 1478 N N . LEU A 1 196 ? 11.226 2.030 -12.468 1.00 95.06 196 LEU A N 1
ATOM 1479 C CA . LEU A 1 196 ? 10.650 2.499 -13.732 1.00 95.06 196 LEU A CA 1
ATOM 1480 C C . LEU A 1 196 ? 10.507 4.020 -13.692 1.00 95.06 196 LEU A C 1
ATOM 1482 O O . LEU A 1 196 ? 9.786 4.552 -12.856 1.00 95.06 196 LEU A O 1
ATOM 1486 N N . LEU A 1 197 ? 11.190 4.717 -14.592 1.00 92.50 197 LEU A N 1
ATOM 1487 C CA . LEU A 1 197 ? 11.272 6.171 -14.640 1.00 92.50 197 LEU A CA 1
ATOM 1488 C C . LEU A 1 197 ? 10.358 6.722 -15.739 1.00 92.50 197 LEU A C 1
ATOM 1490 O O . LEU A 1 197 ? 10.574 6.458 -16.920 1.00 92.50 197 LEU A O 1
ATOM 1494 N N . ILE A 1 198 ? 9.362 7.518 -15.361 1.00 90.00 198 ILE A N 1
ATOM 1495 C CA . ILE A 1 198 ? 8.442 8.189 -16.283 1.00 90.00 198 ILE A CA 1
ATOM 1496 C C . ILE A 1 198 ? 8.945 9.602 -16.591 1.00 90.00 198 ILE A C 1
ATOM 1498 O O . ILE A 1 198 ? 9.208 10.402 -15.690 1.00 90.00 198 ILE A O 1
ATOM 1502 N N . GLU A 1 199 ? 9.091 9.914 -17.876 1.00 82.69 199 GLU A N 1
ATOM 1503 C CA . GLU A 1 199 ? 9.596 11.217 -18.347 1.00 82.69 199 GLU A CA 1
ATOM 1504 C C . GLU A 1 199 ? 8.480 12.212 -18.679 1.00 82.69 199 GLU A C 1
ATOM 1506 O O . GLU A 1 199 ? 8.740 13.395 -18.895 1.00 82.69 199 GLU A O 1
ATOM 1511 N N . ASP A 1 200 ? 7.231 11.747 -18.734 1.00 79.56 200 ASP A N 1
ATOM 1512 C CA . ASP A 1 200 ? 6.096 12.589 -19.087 1.00 79.56 200 ASP A CA 1
ATOM 1513 C C . ASP A 1 200 ? 5.823 13.621 -17.986 1.00 79.56 200 ASP A C 1
ATOM 1515 O O . ASP A 1 200 ? 5.280 13.297 -16.931 1.00 79.56 200 ASP A O 1
ATOM 1519 N N . GLN A 1 201 ? 6.164 14.884 -18.237 1.00 72.38 201 GLN A N 1
ATOM 1520 C CA . GLN A 1 201 ? 5.948 15.977 -17.287 1.00 72.38 201 GLN A CA 1
ATOM 1521 C C . GLN A 1 201 ? 4.468 16.198 -16.940 1.00 72.38 201 GLN A C 1
ATOM 1523 O O . GLN A 1 201 ? 4.180 16.772 -15.891 1.00 72.38 201 GLN A O 1
ATOM 1528 N N . ALA A 1 202 ? 3.516 15.713 -17.751 1.00 72.06 202 ALA A N 1
ATOM 1529 C CA . ALA A 1 202 ? 2.095 15.735 -17.395 1.00 72.06 202 ALA A CA 1
ATOM 1530 C C . ALA A 1 202 ? 1.780 14.879 -16.151 1.00 72.06 202 ALA A C 1
ATOM 1532 O O . ALA A 1 202 ? 0.731 15.040 -15.529 1.00 72.06 202 ALA A O 1
ATOM 1533 N N . THR A 1 203 ? 2.697 13.990 -15.758 1.00 70.75 203 THR A N 1
ATOM 1534 C CA . THR A 1 203 ? 2.601 13.142 -14.562 1.00 70.75 203 THR A CA 1
ATOM 1535 C C . THR A 1 203 ? 3.275 13.752 -13.326 1.00 70.75 203 THR A C 1
ATOM 1537 O O . THR A 1 203 ? 3.367 13.110 -12.276 1.00 70.75 203 THR A O 1
ATOM 1540 N N . TRP A 1 204 ? 3.776 14.984 -13.427 1.00 73.88 204 TRP A N 1
ATOM 1541 C CA . TRP A 1 204 ? 4.517 15.641 -12.355 1.00 73.88 204 TRP A CA 1
ATOM 1542 C C . TRP A 1 204 ? 3.610 16.604 -11.587 1.00 73.88 204 TRP A C 1
ATOM 1544 O O . TRP A 1 204 ? 2.838 17.371 -12.162 1.00 73.88 204 TRP A O 1
ATOM 1554 N N . THR A 1 205 ? 3.719 16.587 -10.264 1.00 69.62 205 THR A N 1
ATOM 1555 C CA . THR A 1 205 ? 3.049 17.547 -9.382 1.00 69.62 205 THR A CA 1
ATOM 1556 C C . THR A 1 205 ? 3.728 18.921 -9.459 1.00 69.62 205 THR A C 1
ATOM 1558 O O . THR A 1 205 ? 4.876 19.063 -9.896 1.00 69.62 205 THR A O 1
ATOM 1561 N N . ALA A 1 206 ? 3.062 19.971 -8.967 1.00 69.81 206 ALA A N 1
ATOM 1562 C CA . ALA A 1 206 ? 3.695 21.289 -8.832 1.00 69.81 206 ALA A CA 1
ATOM 1563 C C . ALA A 1 206 ? 4.923 21.246 -7.898 1.00 69.81 206 ALA A C 1
ATOM 1565 O O . ALA A 1 206 ? 5.889 21.991 -8.094 1.00 69.81 206 ALA A O 1
ATOM 1566 N N . ARG A 1 207 ? 4.900 20.351 -6.899 1.00 66.19 207 ARG A N 1
ATOM 1567 C CA . ARG A 1 207 ? 6.035 20.071 -6.014 1.00 66.19 207 ARG A CA 1
ATOM 1568 C C . ARG A 1 207 ? 7.174 19.395 -6.774 1.00 66.19 207 ARG A C 1
ATOM 1570 O O . ARG A 1 207 ? 8.313 19.827 -6.620 1.00 66.19 207 ARG A O 1
ATOM 1577 N N . ASP A 1 208 ? 6.875 18.415 -7.622 1.00 65.25 208 ASP A N 1
ATOM 1578 C CA . ASP A 1 208 ? 7.872 17.733 -8.456 1.00 65.25 208 ASP A CA 1
ATOM 1579 C C . ASP A 1 208 ? 8.565 18.727 -9.388 1.00 65.25 208 ASP A C 1
ATOM 1581 O O . ASP A 1 208 ? 9.789 18.794 -9.413 1.00 65.25 208 ASP A O 1
ATOM 1585 N N . LEU A 1 209 ? 7.800 19.592 -10.061 1.00 65.19 209 LEU A N 1
ATOM 1586 C CA . LEU A 1 209 ? 8.342 20.650 -10.921 1.00 65.19 209 LEU A CA 1
ATOM 1587 C C . LEU A 1 209 ? 9.223 21.652 -10.153 1.00 65.19 209 LEU A C 1
ATOM 1589 O O . LEU A 1 209 ? 10.176 22.202 -10.712 1.00 65.19 209 LEU A O 1
ATOM 1593 N N . LYS A 1 210 ? 8.919 21.911 -8.875 1.00 62.16 210 LYS A N 1
ATOM 1594 C CA . LYS A 1 210 ? 9.709 22.799 -8.009 1.00 62.16 210 LYS A CA 1
ATOM 1595 C C . LYS A 1 210 ? 10.998 22.131 -7.521 1.00 62.16 210 LYS A C 1
ATOM 1597 O O . LYS A 1 210 ? 12.046 22.773 -7.552 1.00 62.16 210 LYS A O 1
ATOM 1602 N N . ASN A 1 211 ? 10.929 20.870 -7.098 1.00 55.81 211 ASN A N 1
ATOM 1603 C CA . ASN A 1 211 ? 12.085 20.093 -6.644 1.00 55.81 211 ASN A CA 1
ATOM 1604 C C . ASN A 1 211 ? 13.040 19.780 -7.806 1.00 55.81 211 ASN A C 1
ATOM 1606 O O . ASN A 1 211 ? 14.252 19.936 -7.659 1.00 55.81 211 ASN A O 1
ATOM 1610 N N . PHE A 1 212 ? 12.493 19.477 -8.985 1.00 56.72 212 PHE A N 1
ATOM 1611 C CA . PHE A 1 212 ? 13.223 19.279 -10.237 1.00 56.72 212 PHE A CA 1
ATOM 1612 C C . PHE A 1 212 ? 14.175 20.441 -10.555 1.00 56.72 212 PHE A C 1
ATOM 1614 O O . PHE A 1 212 ? 15.358 20.219 -10.801 1.00 56.72 212 PHE A O 1
ATOM 1621 N N . LYS A 1 213 ? 13.705 21.694 -10.444 1.00 51.31 213 LYS A N 1
ATOM 1622 C CA . LYS A 1 213 ? 14.536 22.893 -10.678 1.00 51.31 213 LYS A CA 1
ATOM 1623 C C . LYS A 1 213 ? 15.739 23.008 -9.734 1.00 51.31 213 LYS A C 1
ATOM 1625 O O . LYS A 1 213 ? 16.686 23.718 -10.060 1.00 51.31 213 LYS A O 1
ATOM 1630 N N . SER A 1 214 ? 15.691 22.362 -8.567 1.00 45.47 214 SER A N 1
ATOM 1631 C CA . SER A 1 214 ? 16.770 22.398 -7.573 1.00 45.47 214 SER A CA 1
ATOM 1632 C C . SER A 1 214 ? 17.815 21.292 -7.770 1.00 45.47 214 SER A C 1
ATOM 1634 O O . SER A 1 214 ? 18.991 21.524 -7.506 1.00 45.47 214 SER A O 1
ATOM 1636 N N . GLU A 1 215 ? 17.420 20.125 -8.291 1.00 40.31 215 GLU A N 1
ATOM 1637 C CA . GLU A 1 215 ? 18.306 18.962 -8.474 1.00 40.31 215 GLU A CA 1
ATOM 1638 C C . GLU A 1 215 ? 19.082 19.006 -9.803 1.00 40.31 215 GLU A C 1
ATOM 1640 O O . GLU A 1 215 ? 20.252 18.620 -9.854 1.00 40.31 215 GLU A O 1
ATOM 1645 N N . THR A 1 216 ? 18.503 19.582 -10.864 1.00 43.72 216 THR A N 1
ATOM 1646 C CA . THR A 1 216 ? 19.182 19.757 -12.166 1.00 43.72 216 THR A CA 1
ATOM 1647 C C . THR A 1 216 ? 20.281 20.821 -12.159 1.00 43.72 216 THR A C 1
ATOM 1649 O O . THR A 1 216 ? 20.989 20.975 -13.150 1.00 43.72 216 THR A O 1
ATOM 1652 N N . ALA A 1 217 ? 20.446 21.570 -11.066 1.00 41.34 217 ALA A N 1
ATOM 1653 C CA . ALA A 1 217 ? 21.528 22.542 -10.927 1.00 41.34 217 ALA A CA 1
ATOM 1654 C C . ALA A 1 217 ? 22.906 21.882 -10.704 1.00 41.34 217 ALA A C 1
ATOM 1656 O O . ALA A 1 217 ? 23.917 22.558 -10.866 1.00 41.34 217 ALA A O 1
ATOM 1657 N N . ASN A 1 218 ? 22.959 20.585 -10.356 1.00 39.66 218 ASN A N 1
ATOM 1658 C CA . ASN A 1 218 ? 24.196 19.913 -9.929 1.00 39.66 218 ASN A CA 1
ATOM 1659 C C . ASN A 1 218 ? 24.533 18.581 -10.633 1.00 39.66 218 ASN A C 1
ATOM 1661 O O . ASN A 1 218 ? 25.543 17.978 -10.279 1.00 39.66 218 ASN A O 1
ATOM 1665 N N . THR A 1 219 ? 23.772 18.107 -11.631 1.00 39.03 219 THR A N 1
ATOM 1666 C CA . THR A 1 219 ? 24.148 16.922 -12.442 1.00 39.03 219 THR A CA 1
ATOM 1667 C C . THR A 1 219 ? 23.620 16.993 -13.885 1.00 39.03 219 THR A C 1
ATOM 1669 O O . THR A 1 219 ? 22.725 17.776 -14.192 1.00 39.03 219 THR A O 1
ATOM 1672 N N . ASN A 1 220 ? 24.234 16.208 -14.783 1.00 43.31 220 ASN A N 1
ATOM 1673 C CA . ASN A 1 220 ? 24.044 16.208 -16.241 1.00 43.31 220 ASN A CA 1
ATOM 1674 C C . ASN A 1 220 ? 22.542 16.142 -16.661 1.00 43.31 220 ASN A C 1
ATOM 1676 O O . ASN A 1 220 ? 21.883 15.145 -16.371 1.00 43.31 220 ASN A O 1
ATOM 1680 N N . PRO A 1 221 ? 21.989 17.161 -17.353 1.00 48.50 221 PRO A N 1
ATOM 1681 C CA . PRO A 1 221 ? 20.542 17.431 -17.428 1.00 48.50 221 PRO A CA 1
ATOM 1682 C C . PRO A 1 221 ? 19.731 16.626 -18.469 1.00 48.50 221 PRO A C 1
ATOM 1684 O O . PRO A 1 221 ? 18.622 17.029 -18.811 1.00 48.50 221 PRO A O 1
ATOM 1687 N N . ALA A 1 222 ? 20.240 15.523 -19.024 1.00 51.31 222 ALA A N 1
ATOM 1688 C CA . ALA A 1 222 ? 19.692 15.014 -20.287 1.00 51.31 222 ALA A CA 1
ATOM 1689 C C . ALA A 1 222 ? 18.335 14.280 -20.193 1.00 51.31 222 ALA A C 1
ATOM 1691 O O . ALA A 1 222 ? 17.559 14.392 -21.138 1.00 51.31 222 ALA A O 1
ATOM 1692 N N . ARG A 1 223 ? 18.016 13.557 -19.106 1.00 58.50 223 ARG A N 1
ATOM 1693 C CA . ARG A 1 223 ? 16.728 12.839 -18.938 1.00 58.50 223 ARG A CA 1
ATOM 1694 C C . ARG A 1 223 ? 16.398 12.635 -17.459 1.00 58.50 223 ARG A C 1
ATOM 1696 O O . ARG A 1 223 ? 16.910 11.713 -16.827 1.00 58.50 223 ARG A O 1
ATOM 1703 N N . VAL A 1 224 ? 15.558 13.488 -16.881 1.00 65.00 224 VAL A N 1
ATOM 1704 C CA . VAL A 1 224 ? 15.056 13.277 -15.513 1.00 65.00 224 VAL A CA 1
ATOM 1705 C C . VAL A 1 224 ? 13.694 12.613 -15.604 1.00 65.00 224 VAL A C 1
ATOM 1707 O O . VAL A 1 224 ? 12.789 13.158 -16.227 1.00 65.00 224 VAL A O 1
ATOM 1710 N N . GLY A 1 225 ? 13.563 11.437 -14.997 1.00 74.69 225 GLY A N 1
ATOM 1711 C CA . GLY A 1 225 ? 12.296 10.726 -14.877 1.00 74.69 225 GLY A CA 1
ATOM 1712 C C . GLY A 1 225 ? 11.916 10.532 -13.412 1.00 74.69 225 GLY A C 1
ATOM 1713 O O . GLY A 1 225 ? 12.786 10.452 -12.544 1.00 74.69 225 GLY A O 1
ATOM 1714 N N . LYS A 1 226 ? 10.614 10.465 -13.137 1.00 83.81 226 LYS A N 1
ATOM 1715 C CA . LYS A 1 226 ? 10.062 10.180 -11.806 1.00 83.81 226 LYS A CA 1
ATOM 1716 C C . LYS A 1 226 ? 9.820 8.677 -11.671 1.00 83.81 226 LYS A C 1
ATOM 1718 O O . LYS A 1 226 ? 9.418 8.045 -12.638 1.00 83.81 226 LYS A O 1
ATOM 1723 N N . ALA A 1 227 ? 10.030 8.093 -10.496 1.00 90.50 227 ALA A N 1
ATOM 1724 C CA . ALA A 1 227 ? 9.640 6.702 -10.272 1.00 90.50 227 ALA A CA 1
ATOM 1725 C C . ALA A 1 227 ? 8.125 6.521 -10.492 1.00 90.50 227 ALA A C 1
ATOM 1727 O O . ALA A 1 227 ? 7.327 7.299 -9.962 1.00 90.50 227 ALA A O 1
ATOM 1728 N N . LEU A 1 228 ? 7.725 5.486 -11.233 1.00 94.81 228 LEU A N 1
ATOM 1729 C CA . LEU A 1 228 ? 6.321 5.141 -11.453 1.00 94.81 228 LEU A CA 1
ATOM 1730 C C . LEU A 1 228 ? 5.614 4.870 -10.120 1.00 94.81 228 LEU A C 1
ATOM 1732 O O . LEU A 1 228 ? 4.481 5.296 -9.929 1.00 94.81 228 LEU A O 1
ATOM 1736 N N . HIS A 1 229 ? 6.300 4.226 -9.176 1.00 95.00 229 HIS A N 1
ATOM 1737 C CA . HIS A 1 229 ? 5.764 3.995 -7.833 1.00 95.00 229 HIS A CA 1
ATOM 1738 C C . HIS A 1 229 ? 5.371 5.310 -7.139 1.00 95.00 229 HIS A C 1
ATOM 1740 O O . HIS A 1 229 ? 4.221 5.498 -6.759 1.00 95.00 229 HIS A O 1
ATOM 1746 N N . LEU A 1 230 ? 6.282 6.291 -7.126 1.00 89.69 230 LEU A N 1
ATOM 1747 C CA . LEU A 1 230 ? 6.031 7.611 -6.543 1.00 89.69 230 LEU A CA 1
ATOM 1748 C C . LEU A 1 230 ? 4.913 8.385 -7.269 1.00 89.69 230 LEU A C 1
ATOM 1750 O O . LEU A 1 230 ? 4.263 9.253 -6.684 1.00 89.69 230 LEU A O 1
ATOM 1754 N N . TYR A 1 231 ? 4.697 8.123 -8.561 1.00 92.25 231 TYR A N 1
ATOM 1755 C CA . TYR A 1 231 ? 3.535 8.652 -9.273 1.00 92.25 231 TYR A CA 1
ATOM 1756 C C . TYR A 1 231 ? 2.226 8.118 -8.678 1.00 92.25 231 TYR A C 1
ATOM 1758 O O . TYR A 1 231 ? 1.334 8.921 -8.408 1.00 92.25 231 TYR A O 1
ATOM 1766 N N . TRP A 1 232 ? 2.129 6.812 -8.419 1.00 95.25 232 TRP A N 1
ATOM 1767 C CA . TRP A 1 232 ? 0.948 6.195 -7.807 1.00 95.25 232 TRP A CA 1
ATOM 1768 C C . TRP A 1 232 ? 0.715 6.642 -6.359 1.00 95.25 232 TRP A C 1
ATOM 1770 O O . TRP A 1 232 ? -0.422 6.978 -6.028 1.00 95.25 232 TRP A O 1
ATOM 1780 N N . ASP A 1 233 ? 1.769 6.728 -5.543 1.00 92.94 233 ASP A N 1
ATOM 1781 C CA . ASP A 1 233 ? 1.659 7.131 -4.130 1.00 92.94 233 ASP A CA 1
ATOM 1782 C C . ASP A 1 233 ? 1.184 8.574 -3.963 1.00 92.94 233 ASP A C 1
ATOM 1784 O O . ASP A 1 233 ? 0.392 8.885 -3.074 1.00 92.94 233 ASP A O 1
ATOM 1788 N N . VAL A 1 234 ? 1.675 9.468 -4.828 1.00 89.75 234 VAL A N 1
ATOM 1789 C CA . VAL A 1 234 ? 1.517 10.915 -4.640 1.00 89.75 234 VAL A CA 1
ATOM 1790 C C . VAL A 1 234 ? 0.700 11.543 -5.758 1.00 89.75 234 VAL A C 1
ATOM 1792 O O . VAL A 1 234 ? -0.395 12.054 -5.519 1.00 89.75 234 VAL A O 1
ATOM 1795 N N . THR A 1 235 ? 1.203 11.510 -6.996 1.00 90.88 235 THR A N 1
ATOM 1796 C CA . THR A 1 235 ? 0.590 12.267 -8.099 1.00 90.88 235 THR A CA 1
ATOM 1797 C C . THR A 1 235 ? -0.849 11.820 -8.350 1.00 90.88 235 THR A C 1
ATOM 1799 O O . THR A 1 235 ? -1.732 12.656 -8.543 1.00 90.88 235 THR A O 1
ATOM 1802 N N . VAL A 1 236 ? -1.113 10.511 -8.367 1.00 92.94 236 VAL A N 1
ATOM 1803 C CA . VAL A 1 236 ? -2.458 10.007 -8.661 1.00 92.94 236 VAL A CA 1
ATOM 1804 C C . VAL A 1 236 ? -3.443 10.417 -7.563 1.00 92.94 236 VAL A C 1
ATOM 1806 O O . VAL A 1 236 ? -4.566 10.808 -7.876 1.00 92.94 236 VAL A O 1
ATOM 1809 N N . VAL A 1 237 ? -3.029 10.422 -6.293 1.00 95.19 237 VAL A N 1
ATOM 1810 C CA . VAL A 1 237 ? -3.866 10.906 -5.183 1.00 95.19 237 VAL A CA 1
ATOM 1811 C C . VAL A 1 237 ? -4.191 12.393 -5.353 1.00 95.19 237 VAL A C 1
ATOM 1813 O O . VAL A 1 237 ? -5.360 12.778 -5.271 1.00 95.19 237 VAL A O 1
ATOM 1816 N N . GLU A 1 238 ? -3.198 13.222 -5.684 1.00 92.56 238 GLU A N 1
ATOM 1817 C CA . GLU A 1 238 ? -3.409 14.648 -5.963 1.00 92.56 238 GLU A CA 1
ATOM 1818 C C . GLU A 1 238 ? -4.340 14.880 -7.166 1.00 92.56 238 GLU A C 1
ATOM 1820 O O . GLU A 1 238 ? -5.170 15.793 -7.148 1.00 92.56 238 GLU A O 1
ATOM 1825 N N . ASN A 1 239 ? -4.253 14.040 -8.204 1.00 92.62 239 ASN A N 1
ATOM 1826 C CA . ASN A 1 239 ? -5.172 14.086 -9.343 1.00 92.62 239 ASN A CA 1
ATOM 1827 C C . ASN A 1 239 ? -6.613 13.811 -8.901 1.00 92.62 239 ASN A C 1
ATOM 1829 O O . ASN A 1 239 ? -7.513 14.570 -9.260 1.00 92.62 239 ASN A O 1
ATOM 1833 N N . VAL A 1 240 ? -6.838 12.788 -8.068 1.00 95.50 240 VAL A N 1
ATOM 1834 C CA . VAL A 1 240 ? -8.173 12.496 -7.528 1.00 95.50 240 VAL A CA 1
ATOM 1835 C C . VAL A 1 240 ? -8.692 13.668 -6.691 1.00 95.50 240 VAL A C 1
ATOM 1837 O O . VAL A 1 240 ? -9.849 14.064 -6.853 1.00 95.50 240 VAL A O 1
ATOM 1840 N N . MET A 1 241 ? -7.858 14.242 -5.819 1.00 95.38 241 MET A N 1
ATOM 1841 C CA . MET A 1 241 ? -8.234 15.412 -5.018 1.00 95.38 241 MET A CA 1
ATOM 1842 C C . MET A 1 241 ? -8.645 16.588 -5.904 1.00 95.38 241 MET A C 1
ATOM 1844 O O . MET A 1 241 ? -9.695 17.193 -5.674 1.00 95.38 241 MET A O 1
ATOM 1848 N N . ARG A 1 242 ? -7.858 16.879 -6.946 1.00 93.62 242 ARG A N 1
ATOM 1849 C CA . ARG A 1 242 ? -8.133 17.950 -7.910 1.00 93.62 242 ARG A CA 1
ATOM 1850 C C . ARG A 1 242 ? -9.441 17.718 -8.662 1.00 93.62 242 ARG A C 1
ATOM 1852 O O . ARG A 1 242 ? -10.250 18.638 -8.732 1.00 93.62 242 ARG A O 1
ATOM 1859 N N . ASP A 1 243 ? -9.678 16.506 -9.158 1.00 94.69 243 ASP A N 1
ATOM 1860 C CA . ASP A 1 243 ? -10.907 16.150 -9.877 1.00 94.69 243 ASP A CA 1
ATOM 1861 C C . ASP A 1 243 ? -12.163 16.308 -9.014 1.00 94.69 243 ASP A C 1
ATOM 1863 O O . ASP A 1 243 ? -13.224 16.698 -9.497 1.00 94.69 243 ASP A O 1
ATOM 1867 N N . LEU A 1 244 ? -12.051 16.001 -7.721 1.00 95.00 244 LEU A N 1
ATOM 1868 C CA . LEU A 1 244 ? -13.140 16.174 -6.764 1.00 95.00 244 LEU A CA 1
ATOM 1869 C C . LEU A 1 244 ? -13.236 17.620 -6.239 1.00 95.00 244 LEU A C 1
ATOM 1871 O O . LEU A 1 244 ? -14.189 17.962 -5.529 1.00 95.00 244 LEU A O 1
ATOM 1875 N N . GLY A 1 245 ? -12.270 18.480 -6.569 1.00 95.19 245 GLY A N 1
ATOM 1876 C CA . GLY A 1 245 ? -12.160 19.843 -6.056 1.00 95.19 245 GLY A CA 1
ATOM 1877 C C . GLY A 1 245 ? -11.947 19.895 -4.541 1.00 95.19 245 GLY A C 1
ATOM 1878 O O . GLY A 1 245 ? -12.486 20.786 -3.887 1.00 95.19 245 GLY A O 1
ATOM 1879 N N . ALA A 1 246 ? -11.245 18.912 -3.972 1.00 95.25 246 ALA A N 1
ATOM 1880 C CA . ALA A 1 246 ? -10.894 18.860 -2.556 1.00 95.25 246 ALA A CA 1
ATOM 1881 C C . ALA A 1 246 ? -9.609 19.652 -2.283 1.00 95.25 246 ALA A C 1
ATOM 1883 O O . ALA A 1 246 ? -8.599 19.449 -2.954 1.00 95.25 246 ALA A O 1
ATOM 1884 N N . LYS A 1 247 ? -9.630 20.531 -1.278 1.00 92.81 247 LYS A N 1
ATOM 1885 C CA . LYS A 1 247 ? -8.476 21.363 -0.885 1.00 92.81 247 LYS A CA 1
ATOM 1886 C C . LYS A 1 247 ? -7.818 20.920 0.419 1.00 92.81 247 LYS A C 1
ATOM 1888 O O . LYS A 1 247 ? -6.822 21.502 0.837 1.00 92.81 247 LYS A O 1
ATOM 1893 N N . SER A 1 248 ? -8.386 19.920 1.085 1.00 94.44 248 SER A N 1
ATOM 1894 C CA . SER A 1 248 ? -7.870 19.351 2.328 1.00 94.44 248 SER A CA 1
ATOM 1895 C C . SER A 1 248 ? -8.220 17.869 2.425 1.00 94.44 248 SER A C 1
ATOM 1897 O O . SER A 1 248 ? -9.149 17.407 1.762 1.00 94.44 248 SER A O 1
ATOM 1899 N N . VAL A 1 249 ? -7.523 17.135 3.298 1.00 94.62 249 VAL A N 1
ATOM 1900 C CA . VAL A 1 249 ? -7.860 15.736 3.626 1.00 94.62 249 VAL A CA 1
ATOM 1901 C C . VAL A 1 249 ? -9.303 15.616 4.126 1.00 94.62 249 VAL A C 1
ATOM 1903 O O . VAL A 1 249 ? -9.992 14.666 3.772 1.00 94.62 249 VAL A O 1
ATOM 1906 N N . VAL A 1 250 ? -9.794 16.590 4.900 1.00 94.88 250 VAL A N 1
ATOM 1907 C CA . VAL A 1 250 ? -11.170 16.580 5.427 1.00 94.88 250 VAL A CA 1
ATOM 1908 C C . VAL A 1 250 ? -12.187 16.654 4.290 1.00 94.88 250 VAL A C 1
ATOM 1910 O O . VAL A 1 250 ? -13.032 15.769 4.175 1.00 94.88 250 VAL A O 1
ATOM 1913 N N . GLU A 1 251 ? -12.055 17.647 3.404 1.00 96.44 251 GLU A N 1
ATOM 1914 C CA . GLU A 1 251 ? -12.935 17.783 2.236 1.00 96.44 251 GLU A CA 1
ATOM 1915 C C . GLU A 1 251 ? -12.822 16.576 1.298 1.00 96.44 251 GLU A C 1
ATOM 1917 O O . GLU A 1 251 ? -13.814 16.145 0.708 1.00 96.44 251 GLU A O 1
ATOM 1922 N N . PHE A 1 252 ? -11.615 16.027 1.143 1.00 97.19 252 PHE A N 1
ATOM 1923 C CA . PHE A 1 252 ? -11.389 14.855 0.309 1.00 97.19 252 PHE A CA 1
ATOM 1924 C C . PHE A 1 252 ? -12.116 13.630 0.871 1.00 97.19 252 PHE A C 1
ATOM 1926 O O . PHE A 1 252 ? -12.841 12.951 0.144 1.00 97.19 252 PHE A O 1
ATOM 1933 N N . THR A 1 253 ? -12.011 13.422 2.183 1.00 97.56 253 THR A N 1
ATOM 1934 C CA . THR A 1 253 ? -12.716 12.372 2.924 1.00 97.56 253 THR A CA 1
ATOM 1935 C C . THR A 1 253 ? -14.234 12.516 2.789 1.00 97.56 253 THR A C 1
ATOM 1937 O O . THR A 1 253 ? -14.910 11.533 2.490 1.00 97.56 253 THR A O 1
ATOM 1940 N N . ASP A 1 254 ? -14.778 13.732 2.947 1.00 96.94 254 ASP A N 1
ATOM 1941 C CA . ASP A 1 254 ? -16.214 14.010 2.766 1.00 96.94 254 ASP A CA 1
ATOM 1942 C C . ASP A 1 254 ? -16.698 13.594 1.374 1.00 96.94 254 ASP A C 1
ATOM 1944 O O . ASP A 1 254 ? -17.721 12.923 1.229 1.00 96.94 254 ASP A O 1
ATOM 1948 N N . LYS A 1 255 ? -15.944 13.966 0.337 1.00 97.12 255 LYS A N 1
ATOM 1949 C CA . LYS A 1 255 ? -16.308 13.695 -1.058 1.00 97.12 255 LYS A CA 1
ATOM 1950 C C . LYS A 1 255 ? -16.201 12.213 -1.413 1.00 97.12 255 LYS A C 1
ATOM 1952 O O . LYS A 1 255 ? -17.053 11.716 -2.146 1.00 97.12 255 LYS A O 1
ATOM 1957 N N . LEU A 1 256 ? -15.197 11.502 -0.893 1.00 96.00 256 LEU A N 1
ATOM 1958 C CA . LEU A 1 256 ? -15.080 10.053 -1.085 1.00 96.00 256 LEU A CA 1
ATOM 1959 C C . LEU A 1 256 ? -16.206 9.298 -0.372 1.00 96.00 256 LEU A C 1
ATOM 1961 O O . LEU A 1 256 ? -16.816 8.422 -0.978 1.00 96.00 256 LEU A O 1
ATOM 1965 N N . LEU A 1 257 ? -16.555 9.672 0.861 1.00 95.38 257 LEU A N 1
ATOM 1966 C CA . LEU A 1 257 ? -17.679 9.060 1.584 1.00 95.38 257 LEU A CA 1
ATOM 1967 C C . LEU A 1 257 ? -19.040 9.353 0.942 1.00 95.38 257 LEU A C 1
ATOM 1969 O O . LEU A 1 257 ? -19.941 8.522 1.006 1.00 95.38 257 LEU A O 1
ATOM 1973 N N . ALA A 1 258 ? -19.196 10.506 0.288 1.00 94.06 258 ALA A N 1
ATOM 1974 C CA . ALA A 1 258 ? -20.392 10.806 -0.495 1.00 94.06 258 ALA A CA 1
ATOM 1975 C C . ALA A 1 258 ? -20.488 9.976 -1.793 1.00 94.06 258 ALA A C 1
ATOM 1977 O O . ALA A 1 258 ? -21.557 9.902 -2.406 1.00 94.06 258 ALA A O 1
ATOM 1978 N N . SER A 1 259 ? -19.387 9.357 -2.235 1.00 86.75 259 SER A N 1
ATOM 1979 C CA . SER A 1 259 ? -19.361 8.543 -3.447 1.00 86.75 259 SER A CA 1
ATOM 1980 C C . SER A 1 259 ? -19.929 7.142 -3.195 1.00 86.75 259 SER A C 1
ATOM 1982 O O . SER A 1 259 ? -19.622 6.481 -2.206 1.00 86.75 259 SER A O 1
ATOM 1984 N N . LYS A 1 260 ? -20.775 6.656 -4.110 1.00 83.31 260 LYS A N 1
ATOM 1985 C CA . LYS A 1 260 ? -21.368 5.313 -4.026 1.00 83.31 260 LYS A CA 1
ATOM 1986 C C . LYS A 1 260 ? -20.399 4.269 -4.584 1.00 83.31 260 LYS A C 1
ATOM 1988 O O . LYS A 1 260 ? -20.565 3.805 -5.710 1.00 83.31 260 LYS A O 1
ATOM 1993 N N . VAL A 1 261 ? -19.369 3.923 -3.816 1.00 88.38 261 VAL A N 1
ATOM 1994 C CA . VAL A 1 261 ? -18.438 2.839 -4.164 1.00 88.38 261 VAL A CA 1
ATOM 1995 C C . VAL A 1 261 ? -18.934 1.527 -3.563 1.00 88.38 261 VAL A C 1
ATOM 1997 O O . VAL A 1 261 ? -19.163 1.435 -2.362 1.00 88.38 261 VAL A O 1
ATOM 2000 N N . ASN A 1 262 ? -19.078 0.493 -4.396 1.00 90.25 262 ASN A N 1
ATOM 2001 C CA . ASN A 1 262 ? -19.299 -0.864 -3.903 1.00 90.25 262 ASN A CA 1
ATOM 2002 C C . ASN A 1 262 ? -18.001 -1.389 -3.273 1.00 90.25 262 ASN A C 1
ATOM 2004 O O . ASN A 1 262 ? -17.010 -1.574 -3.986 1.00 90.25 262 ASN A O 1
ATOM 2008 N N . VAL A 1 263 ? -18.019 -1.614 -1.960 1.00 91.62 263 VAL A N 1
ATOM 2009 C CA . VAL A 1 263 ? -16.892 -2.170 -1.204 1.00 91.62 263 VAL A CA 1
ATOM 2010 C C . VAL A 1 263 ? -17.074 -3.686 -1.121 1.00 91.62 263 VAL A C 1
ATOM 2012 O O . VAL A 1 263 ? -18.048 -4.133 -0.513 1.00 91.62 263 VAL A O 1
ATOM 2015 N N . PRO A 1 264 ? -16.185 -4.492 -1.730 1.00 90.44 26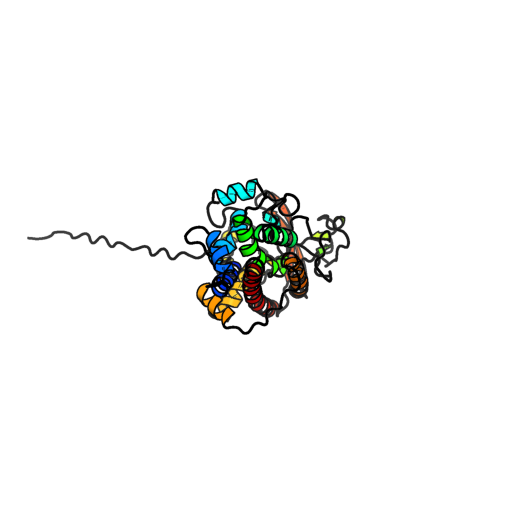4 PRO A N 1
ATOM 2016 C CA . PRO A 1 264 ? -16.284 -5.941 -1.635 1.00 90.44 264 PRO A CA 1
ATOM 2017 C C . PRO A 1 264 ? -16.168 -6.398 -0.179 1.00 90.44 264 PRO A C 1
ATOM 2019 O O . PRO A 1 264 ? -15.287 -5.939 0.554 1.00 90.44 264 PRO A O 1
ATOM 2022 N N . LEU A 1 265 ? -17.058 -7.305 0.225 1.00 88.06 265 LEU A N 1
ATOM 2023 C CA . LEU A 1 265 ? -17.033 -7.901 1.556 1.00 88.06 265 LEU A CA 1
ATOM 2024 C C . LEU A 1 265 ? -15.826 -8.828 1.695 1.00 88.06 265 LEU A C 1
ATOM 2026 O O . LEU A 1 265 ? -15.512 -9.589 0.780 1.00 88.06 265 LEU A O 1
ATOM 2030 N N . ASN A 1 266 ? -15.194 -8.791 2.863 1.00 91.31 266 ASN A N 1
ATOM 2031 C CA . ASN A 1 266 ? -14.183 -9.776 3.221 1.00 91.31 266 ASN A CA 1
ATOM 2032 C C . ASN A 1 266 ? -14.866 -11.091 3.616 1.00 91.31 266 ASN A C 1
ATOM 2034 O O . ASN A 1 266 ? -15.989 -11.087 4.127 1.00 91.31 266 ASN A O 1
ATOM 2038 N N . THR A 1 267 ? -14.188 -12.215 3.401 1.00 93.38 267 THR A N 1
ATOM 2039 C CA . THR A 1 267 ? -14.710 -13.543 3.755 1.00 93.38 267 THR A CA 1
ATOM 2040 C C . THR A 1 267 ? -13.797 -14.246 4.755 1.00 93.38 267 THR A C 1
ATOM 2042 O O . THR A 1 267 ? -12.584 -14.047 4.734 1.00 93.38 267 THR A O 1
ATOM 2045 N N . GLY A 1 268 ? -14.375 -15.066 5.637 1.00 95.81 268 GLY A N 1
ATOM 2046 C CA . GLY A 1 268 ? -13.624 -15.804 6.656 1.00 95.81 268 GLY A CA 1
ATOM 2047 C C . GLY A 1 268 ? -13.022 -14.919 7.753 1.00 95.81 268 GLY A C 1
ATOM 2048 O O . GLY A 1 268 ? -13.420 -13.769 7.938 1.00 95.81 268 GLY A O 1
ATOM 2049 N N . GLU A 1 269 ? -12.057 -15.478 8.483 1.00 96.50 269 GLU A N 1
ATOM 2050 C CA . GLU A 1 269 ? -11.414 -14.824 9.627 1.00 96.50 269 GLU A CA 1
ATOM 2051 C C . GLU A 1 269 ? -10.575 -13.601 9.215 1.00 96.50 269 GLU A C 1
ATOM 2053 O O . GLU A 1 269 ? -9.899 -13.661 8.181 1.00 96.50 269 GLU A O 1
ATOM 2058 N N . PRO A 1 270 ? -10.514 -12.533 10.037 1.00 97.62 270 PRO A N 1
ATOM 2059 C CA . PRO A 1 270 ? -9.747 -11.316 9.746 1.00 97.62 270 PRO A CA 1
ATOM 2060 C C . PRO A 1 270 ? -8.286 -11.534 9.351 1.00 97.62 270 PRO A C 1
ATOM 2062 O O . PRO A 1 270 ? -7.763 -10.850 8.475 1.00 97.62 270 PRO A O 1
ATOM 2065 N N . THR A 1 271 ? -7.623 -12.525 9.948 1.00 97.12 271 THR A N 1
ATOM 2066 C CA . THR A 1 271 ? -6.228 -12.880 9.640 1.00 97.12 271 THR A CA 1
ATOM 2067 C C . THR A 1 271 ? -6.043 -13.482 8.245 1.00 97.12 271 THR A C 1
ATOM 2069 O O . THR A 1 271 ? -4.911 -13.652 7.811 1.00 97.12 271 THR A O 1
ATOM 2072 N N . SER A 1 272 ? -7.115 -13.796 7.515 1.00 97.12 272 SER A N 1
ATOM 2073 C CA . SER A 1 272 ? -7.056 -14.239 6.114 1.00 97.12 272 SER A CA 1
ATOM 2074 C C . SER A 1 272 ? -7.281 -13.106 5.105 1.00 97.12 272 SER A C 1
ATOM 2076 O O . SER A 1 272 ? -7.030 -13.278 3.913 1.00 97.12 272 SER A O 1
ATOM 2078 N N . TRP A 1 273 ? -7.753 -11.939 5.552 1.00 98.56 273 TRP A N 1
ATOM 2079 C CA . TRP A 1 273 ? -8.131 -10.843 4.658 1.00 98.56 273 TRP A CA 1
ATOM 2080 C C . TRP A 1 273 ? -6.947 -10.201 3.918 1.00 98.56 273 TRP A C 1
ATOM 2082 O O . TRP A 1 273 ? -7.117 -9.896 2.738 1.00 98.56 273 TRP A O 1
ATOM 2092 N N . PRO A 1 274 ? -5.740 -10.056 4.509 1.00 98.69 274 PRO A N 1
ATOM 2093 C CA . PRO A 1 274 ? -4.594 -9.504 3.784 1.00 98.69 274 PRO A CA 1
ATOM 2094 C C . PRO A 1 274 ? -4.233 -10.279 2.506 1.00 98.69 274 PRO A C 1
ATOM 2096 O O . PRO A 1 274 ? -3.884 -9.668 1.504 1.00 98.69 274 PRO A O 1
ATOM 2099 N N . GLU A 1 275 ? -4.386 -11.608 2.486 1.00 98.19 275 GLU A N 1
ATOM 2100 C CA . GLU A 1 275 ? -4.148 -12.418 1.277 1.00 98.19 275 GLU A CA 1
ATOM 2101 C C . GLU A 1 275 ? -5.192 -12.152 0.182 1.00 98.19 275 GLU A C 1
ATOM 2103 O O . GLU A 1 275 ? -4.860 -12.128 -1.007 1.00 98.19 275 GLU A O 1
ATOM 2108 N N . GLN A 1 276 ? -6.451 -11.923 0.577 1.00 97.88 276 GLN A N 1
ATOM 2109 C CA . GLN A 1 276 ? -7.533 -11.550 -0.340 1.00 97.88 276 GLN A CA 1
ATOM 2110 C C . GLN A 1 276 ? -7.241 -10.178 -0.957 1.00 97.88 276 GLN A C 1
ATOM 2112 O O . GLN A 1 276 ? -7.287 -10.029 -2.176 1.00 97.88 276 GLN A O 1
ATOM 2117 N N . TRP A 1 277 ? -6.862 -9.197 -0.133 1.00 98.62 277 TRP A N 1
ATOM 2118 C CA . TRP A 1 277 ? -6.529 -7.847 -0.593 1.00 98.62 277 TRP A CA 1
ATOM 2119 C C . TRP A 1 277 ? -5.293 -7.825 -1.488 1.00 98.62 277 TRP A C 1
ATOM 2121 O O . TRP A 1 277 ? -5.334 -7.190 -2.535 1.00 98.62 277 TRP A O 1
ATOM 2131 N N . ALA A 1 278 ? -4.237 -8.573 -1.153 1.00 98.56 278 ALA A N 1
ATOM 2132 C CA . ALA A 1 278 ? -3.079 -8.717 -2.034 1.00 98.56 278 ALA A CA 1
ATOM 2133 C C . ALA A 1 278 ? -3.454 -9.396 -3.361 1.00 98.56 278 ALA A C 1
ATOM 2135 O O . ALA A 1 278 ? -3.028 -8.978 -4.433 1.00 98.56 278 ALA A O 1
ATOM 2136 N N . THR A 1 279 ? -4.304 -10.421 -3.327 1.00 98.06 279 THR A N 1
ATOM 2137 C CA . THR A 1 279 ? -4.773 -11.068 -4.558 1.00 98.06 279 THR A CA 1
ATOM 2138 C C . THR A 1 279 ? -5.550 -10.092 -5.444 1.00 98.06 279 THR A C 1
ATOM 2140 O O . THR A 1 279 ? -5.306 -10.039 -6.645 1.00 98.06 279 THR A O 1
ATOM 2143 N N . GLU A 1 280 ? -6.432 -9.272 -4.872 1.00 96.94 280 GLU A N 1
ATOM 2144 C CA . GLU A 1 280 ? -7.122 -8.203 -5.603 1.00 96.94 280 GLU A CA 1
ATOM 2145 C C . GLU A 1 280 ? -6.155 -7.133 -6.134 1.00 96.94 280 GLU A C 1
ATOM 2147 O O . GLU A 1 280 ? -6.246 -6.738 -7.299 1.00 96.94 280 GLU A O 1
ATOM 2152 N N . GLY A 1 281 ? -5.211 -6.692 -5.297 1.00 96.69 281 GLY A N 1
ATOM 2153 C CA . GLY A 1 281 ? -4.179 -5.716 -5.638 1.00 96.69 281 GLY A CA 1
ATOM 2154 C C . GLY A 1 281 ? -3.325 -6.166 -6.819 1.00 96.69 281 GLY A C 1
ATOM 2155 O O . GLY A 1 281 ? -3.031 -5.362 -7.699 1.00 96.69 281 GLY A O 1
ATOM 2156 N N . LEU A 1 282 ? -3.026 -7.464 -6.918 1.00 96.94 282 LEU A N 1
ATOM 2157 C CA . LEU A 1 282 ? -2.267 -8.041 -8.026 1.00 96.94 282 LEU A CA 1
ATOM 2158 C C . LEU A 1 282 ? -2.972 -7.873 -9.383 1.00 96.94 282 LEU A C 1
ATOM 2160 O O . LEU A 1 282 ? -2.333 -7.525 -10.377 1.00 96.94 282 LEU A O 1
ATOM 2164 N N . TYR A 1 283 ? -4.299 -8.044 -9.433 1.00 97.00 283 TYR A N 1
ATOM 2165 C CA . TYR A 1 283 ? -5.078 -7.801 -10.655 1.00 97.00 283 TYR A CA 1
ATOM 2166 C C . TYR A 1 283 ? -5.062 -6.323 -11.068 1.00 97.00 283 TYR A C 1
ATOM 2168 O O . TYR A 1 283 ? -4.983 -6.001 -12.260 1.00 97.00 283 TYR A O 1
ATOM 2176 N N . LEU A 1 284 ? -5.119 -5.415 -10.090 1.00 97.62 284 LEU A N 1
ATOM 2177 C CA . LEU A 1 284 ? -5.006 -3.979 -10.343 1.00 97.62 284 LEU A CA 1
ATOM 2178 C C . LEU A 1 284 ? -3.597 -3.617 -10.815 1.00 97.62 284 LEU A C 1
ATOM 2180 O O . LEU A 1 284 ? -3.458 -2.847 -11.761 1.00 97.62 284 LEU A O 1
ATOM 2184 N N . ALA A 1 285 ? -2.566 -4.216 -10.220 1.00 97.94 285 ALA A N 1
ATOM 2185 C CA . ALA A 1 285 ? -1.172 -3.986 -10.575 1.00 97.94 285 ALA A CA 1
ATOM 2186 C C . ALA A 1 285 ? -0.894 -4.435 -12.008 1.00 97.94 285 ALA A C 1
ATOM 2188 O O . ALA A 1 285 ? -0.310 -3.690 -12.788 1.00 97.94 285 ALA A O 1
ATOM 2189 N N . LYS A 1 286 ? -1.409 -5.604 -12.405 1.00 97.31 286 LYS A N 1
ATOM 2190 C CA . LYS A 1 286 ? -1.343 -6.070 -13.795 1.00 97.31 286 LYS A CA 1
ATOM 2191 C C . LYS A 1 286 ? -1.908 -5.041 -14.776 1.00 97.31 286 LYS A C 1
ATOM 2193 O O . LYS A 1 286 ? -1.314 -4.803 -15.821 1.00 97.31 286 LYS A O 1
ATOM 2198 N N . SER A 1 287 ? -3.027 -4.411 -14.422 1.00 95.88 287 SER A N 1
ATOM 2199 C CA . SER A 1 287 ? -3.624 -3.341 -15.229 1.00 95.88 287 SER A CA 1
ATOM 2200 C C . SER A 1 287 ? -2.773 -2.064 -15.199 1.00 95.88 287 SER A C 1
ATOM 2202 O O . SER A 1 287 ? -2.633 -1.398 -16.216 1.00 95.88 287 SER A O 1
ATOM 2204 N N . ALA A 1 288 ? -2.153 -1.749 -14.059 1.00 96.88 288 ALA A N 1
ATOM 2205 C CA . ALA A 1 288 ? -1.267 -0.599 -13.890 1.00 96.88 288 ALA A CA 1
ATOM 2206 C C . ALA A 1 288 ? 0.062 -0.714 -14.656 1.00 96.88 288 ALA A C 1
ATOM 2208 O O . ALA A 1 288 ? 0.684 0.310 -14.928 1.00 96.88 288 ALA A O 1
ATOM 2209 N N . TYR A 1 289 ? 0.506 -1.922 -15.009 1.00 97.75 289 TYR A N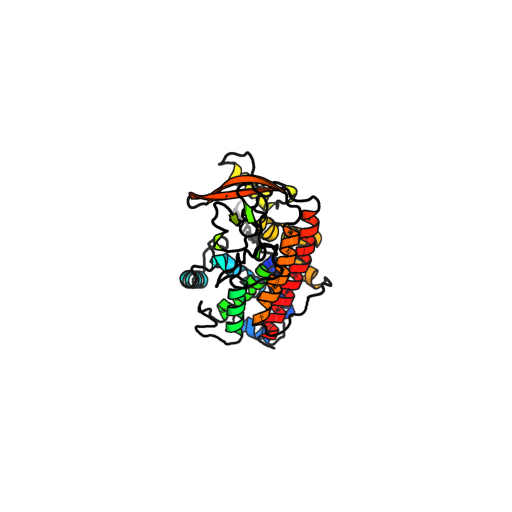 1
ATOM 2210 C CA . TYR A 1 289 ? 1.673 -2.136 -15.874 1.00 97.75 289 TYR A CA 1
ATOM 2211 C C . TYR A 1 289 ? 1.315 -2.407 -17.338 1.00 97.75 289 TYR A C 1
ATOM 2213 O O . TYR A 1 289 ? 2.214 -2.464 -18.178 1.00 97.75 289 TYR A O 1
ATOM 2221 N N . ALA A 1 290 ? 0.028 -2.570 -17.656 1.00 95.62 290 ALA A N 1
ATOM 2222 C CA . ALA A 1 290 ? -0.413 -2.872 -19.009 1.00 95.62 290 ALA A CA 1
ATOM 2223 C C . ALA A 1 290 ? 0.030 -1.776 -19.990 1.00 95.62 290 ALA A C 1
ATOM 2225 O O . ALA A 1 290 ? -0.065 -0.582 -19.705 1.00 95.62 290 ALA A O 1
ATOM 2226 N N . ASP A 1 291 ? 0.535 -2.210 -21.145 1.00 94.62 291 ASP A N 1
ATOM 2227 C CA . ASP A 1 291 ? 0.961 -1.360 -22.262 1.00 94.62 291 ASP A CA 1
ATOM 2228 C C . ASP A 1 291 ? 2.066 -0.332 -21.942 1.00 94.62 291 ASP A C 1
ATOM 2230 O O . ASP A 1 291 ? 2.357 0.543 -22.764 1.00 94.62 291 ASP A O 1
ATOM 2234 N N . ILE A 1 292 ? 2.736 -0.442 -20.787 1.00 95.81 292 ILE A N 1
ATOM 2235 C CA . ILE A 1 292 ? 3.954 0.323 -20.513 1.00 95.81 292 ILE A CA 1
ATOM 2236 C C . ILE A 1 292 ? 5.066 -0.181 -21.434 1.00 95.81 292 ILE A C 1
ATOM 2238 O O . ILE A 1 292 ? 5.409 -1.362 -21.432 1.00 95.81 292 ILE A O 1
ATOM 2242 N N . ALA A 1 293 ? 5.675 0.728 -22.192 1.00 95.31 293 ALA A N 1
ATOM 2243 C CA . ALA A 1 293 ? 6.807 0.404 -23.050 1.00 95.31 293 ALA A CA 1
ATOM 2244 C C . ALA A 1 293 ? 8.123 0.775 -22.362 1.00 95.31 293 ALA A C 1
ATOM 2246 O O . ALA A 1 293 ? 8.326 1.933 -21.986 1.00 95.31 293 ALA A O 1
ATOM 2247 N N . ILE A 1 294 ? 9.032 -0.193 -22.235 1.00 95.81 294 ILE A N 1
ATOM 2248 C CA . ILE A 1 294 ? 10.403 0.075 -21.798 1.00 95.81 294 ILE A CA 1
ATOM 2249 C C . ILE A 1 294 ? 11.161 0.751 -22.938 1.00 95.81 294 ILE A C 1
ATOM 2251 O O . ILE A 1 294 ? 11.123 0.291 -24.077 1.00 95.81 294 ILE A O 1
ATOM 2255 N N . VAL A 1 295 ? 11.823 1.860 -22.619 1.00 91.94 295 VAL A N 1
ATOM 2256 C CA . VAL A 1 295 ? 12.581 2.666 -23.577 1.00 91.94 295 VAL A CA 1
ATOM 2257 C C . VAL A 1 295 ? 14.056 2.300 -23.481 1.00 91.94 295 VAL A C 1
ATOM 2259 O O . VAL A 1 295 ? 14.564 1.588 -24.337 1.00 91.94 295 VAL A O 1
ATOM 2262 N N . ASP A 1 296 ? 14.724 2.718 -22.403 1.00 89.12 296 ASP A N 1
ATOM 2263 C CA . ASP A 1 296 ? 16.159 2.509 -22.214 1.00 89.12 296 ASP A CA 1
ATOM 2264 C C . ASP A 1 296 ? 16.471 2.128 -20.769 1.00 89.12 296 ASP A C 1
ATOM 2266 O O . ASP A 1 296 ? 15.879 2.662 -19.829 1.00 89.12 296 ASP A O 1
ATOM 2270 N N . LYS A 1 297 ? 17.462 1.250 -20.591 1.00 92.00 297 LYS A N 1
ATOM 2271 C CA . LYS A 1 297 ? 18.062 0.969 -19.285 1.00 92.00 297 LYS A CA 1
ATOM 2272 C C . LYS A 1 297 ? 19.044 2.075 -18.916 1.00 92.00 297 LYS A C 1
ATOM 2274 O O . LYS A 1 297 ? 19.885 2.469 -19.720 1.00 92.00 297 LYS A O 1
ATOM 2279 N N . VAL A 1 298 ? 18.988 2.519 -17.670 1.00 89.19 298 VAL A N 1
ATOM 2280 C CA . VAL A 1 298 ? 19.876 3.529 -17.107 1.00 89.19 298 VAL A CA 1
ATOM 2281 C C . VAL A 1 298 ? 20.449 3.046 -15.780 1.00 89.19 298 VAL A C 1
ATOM 2283 O O . VAL A 1 298 ? 19.814 2.310 -15.025 1.00 89.19 298 VAL A O 1
ATOM 2286 N N . LYS A 1 299 ? 21.689 3.437 -15.499 1.00 89.81 299 LYS A N 1
ATOM 2287 C CA . LYS A 1 299 ? 22.344 3.162 -14.225 1.00 89.81 299 LYS A CA 1
ATOM 2288 C C . LYS A 1 299 ? 22.146 4.351 -13.289 1.00 89.81 299 LYS A C 1
ATOM 2290 O O . LYS A 1 299 ? 22.489 5.474 -13.651 1.00 89.81 299 LYS A O 1
ATOM 2295 N N . MET A 1 300 ? 21.613 4.087 -12.105 1.00 84.94 300 MET A N 1
ATOM 2296 C CA . MET A 1 300 ? 21.405 5.058 -11.036 1.00 84.94 300 MET A CA 1
ATOM 2297 C C . MET A 1 300 ? 22.367 4.782 -9.879 1.00 84.94 300 MET A C 1
ATOM 2299 O O . MET A 1 300 ? 22.815 3.651 -9.698 1.00 84.94 300 MET A O 1
ATOM 2303 N N . THR A 1 301 ? 22.644 5.801 -9.067 1.00 82.06 301 THR A N 1
ATOM 2304 C CA . THR A 1 301 ? 23.475 5.680 -7.863 1.00 82.06 301 THR A CA 1
ATOM 2305 C C . THR A 1 301 ? 22.732 6.285 -6.684 1.00 82.06 301 THR A C 1
ATOM 2307 O O . THR A 1 301 ? 22.329 7.447 -6.726 1.00 82.06 301 THR A O 1
ATOM 2310 N N . ASN A 1 302 ? 22.528 5.508 -5.620 1.00 79.38 302 ASN A N 1
ATOM 2311 C CA . ASN A 1 302 ? 21.834 6.010 -4.437 1.00 79.38 302 ASN A CA 1
ATOM 2312 C C . ASN A 1 302 ? 22.754 6.891 -3.568 1.00 79.38 302 ASN A C 1
ATOM 2314 O O . ASN A 1 302 ? 23.962 6.979 -3.781 1.00 79.38 302 ASN A O 1
ATOM 2318 N N . ARG A 1 303 ? 22.198 7.512 -2.517 1.00 76.81 303 ARG A N 1
ATOM 2319 C CA . ARG A 1 303 ? 22.947 8.398 -1.598 1.00 76.81 303 ARG A CA 1
ATOM 2320 C C . ARG A 1 303 ? 24.126 7.727 -0.879 1.00 76.81 303 ARG A C 1
ATOM 2322 O O . ARG A 1 303 ? 24.971 8.427 -0.336 1.00 76.81 303 ARG A O 1
ATOM 2329 N N . ARG A 1 304 ? 24.171 6.391 -0.842 1.00 80.50 304 ARG A N 1
ATOM 2330 C CA . ARG A 1 304 ? 25.266 5.603 -0.254 1.00 80.50 304 ARG A CA 1
ATOM 2331 C C . ARG A 1 304 ? 26.327 5.205 -1.289 1.00 80.50 304 ARG A C 1
ATOM 2333 O O . ARG A 1 304 ? 27.232 4.455 -0.951 1.00 80.50 304 ARG A O 1
ATOM 2340 N N . GLY A 1 305 ? 26.212 5.674 -2.533 1.00 83.62 305 GLY A N 1
ATOM 2341 C CA . GLY A 1 305 ? 27.132 5.336 -3.619 1.00 83.62 305 GLY A CA 1
ATOM 2342 C C . GLY A 1 305 ? 26.882 3.966 -4.253 1.00 83.62 305 GLY A C 1
ATOM 2343 O O . GLY A 1 305 ? 27.697 3.522 -5.054 1.00 83.62 305 GLY A O 1
ATOM 2344 N N . VAL A 1 306 ? 25.783 3.283 -3.914 1.00 86.06 306 VAL A N 1
ATOM 2345 C CA . VAL A 1 306 ? 25.465 1.968 -4.488 1.00 86.06 306 VAL A CA 1
ATOM 2346 C C . VAL A 1 306 ? 24.794 2.163 -5.840 1.00 86.06 306 VAL A C 1
ATOM 2348 O O . VAL A 1 306 ? 23.775 2.854 -5.935 1.00 86.06 306 VAL A O 1
ATOM 2351 N N . GLU A 1 307 ? 25.371 1.548 -6.869 1.00 88.88 307 GLU A N 1
ATOM 2352 C CA . GLU A 1 307 ? 24.821 1.539 -8.222 1.00 88.88 307 GLU A CA 1
ATOM 2353 C C . GLU A 1 307 ? 23.686 0.516 -8.357 1.00 88.88 307 GLU A C 1
ATOM 2355 O O . GLU A 1 307 ? 23.765 -0.592 -7.825 1.00 88.88 307 GLU A O 1
ATOM 2360 N N . TYR A 1 308 ? 22.641 0.869 -9.102 1.00 87.94 308 TYR A N 1
ATOM 2361 C CA . TYR A 1 308 ? 21.518 -0.011 -9.415 1.00 87.94 308 TYR A CA 1
ATOM 2362 C C . TYR A 1 308 ? 20.935 0.312 -10.795 1.00 87.94 308 TYR A C 1
ATOM 2364 O O . TYR A 1 308 ? 21.200 1.364 -11.379 1.00 87.94 308 TYR A O 1
ATOM 2372 N N . ALA A 1 309 ? 20.169 -0.627 -11.349 1.00 92.25 309 ALA A N 1
ATOM 2373 C CA . ALA A 1 309 ? 19.523 -0.457 -12.643 1.00 92.25 309 ALA A CA 1
ATOM 2374 C C . ALA A 1 309 ? 18.137 0.189 -12.504 1.00 92.25 309 ALA A C 1
ATOM 2376 O O . ALA A 1 309 ? 17.362 -0.150 -11.611 1.00 92.25 309 ALA A O 1
ATOM 2377 N N . SER A 1 310 ? 17.818 1.083 -13.432 1.00 93.69 310 SER A N 1
ATOM 2378 C CA . SER A 1 310 ? 16.479 1.622 -13.658 1.00 93.69 310 SER A CA 1
ATOM 2379 C C . SER A 1 310 ? 16.185 1.664 -15.156 1.00 93.69 310 SER A C 1
ATOM 2381 O O . SER A 1 310 ? 17.080 1.455 -15.974 1.00 93.69 310 SER A O 1
ATOM 2383 N N . TRP A 1 311 ? 14.936 1.914 -15.530 1.00 94.62 311 TRP A N 1
ATOM 2384 C CA . TRP A 1 311 ? 14.501 1.923 -16.922 1.00 94.62 311 TRP A CA 1
ATOM 2385 C C . TRP A 1 311 ? 13.575 3.092 -17.183 1.00 94.62 311 TRP A C 1
ATOM 2387 O O . TRP A 1 311 ? 12.606 3.277 -16.453 1.00 94.62 311 TRP A O 1
ATOM 2397 N N . TYR A 1 312 ? 13.835 3.851 -18.241 1.00 93.12 312 TYR A N 1
ATOM 2398 C CA . TYR A 1 312 ? 12.860 4.814 -18.731 1.00 93.12 312 TYR A CA 1
ATOM 2399 C C . TYR A 1 312 ? 11.674 4.071 -19.336 1.00 93.12 312 TYR A C 1
ATOM 2401 O O . TYR A 1 312 ? 11.847 3.108 -20.085 1.00 93.12 312 TYR A O 1
ATOM 2409 N N . ALA A 1 313 ? 10.474 4.525 -19.002 1.00 93.50 313 ALA A N 1
ATOM 2410 C CA . ALA A 1 313 ? 9.227 3.899 -19.389 1.00 93.50 313 ALA A CA 1
ATOM 2411 C C . ALA A 1 313 ? 8.278 4.935 -19.996 1.00 93.50 313 ALA A C 1
ATOM 2413 O O . ALA A 1 313 ? 8.112 6.041 -19.472 1.00 93.50 313 ALA A O 1
ATOM 2414 N N . LYS A 1 314 ? 7.629 4.560 -21.099 1.00 93.00 314 LYS A N 1
ATOM 2415 C CA . LYS A 1 314 ? 6.564 5.345 -21.719 1.00 93.00 314 LYS A CA 1
ATOM 2416 C C . LYS A 1 314 ? 5.211 4.796 -21.286 1.00 93.00 314 LYS A C 1
ATOM 2418 O O . LYS A 1 314 ? 4.942 3.606 -21.439 1.00 93.00 314 LYS A O 1
ATOM 2423 N N . LEU A 1 315 ? 4.369 5.688 -20.780 1.00 94.12 315 LEU A N 1
ATOM 2424 C CA . LEU A 1 315 ? 3.009 5.371 -20.361 1.00 94.12 315 LEU A CA 1
ATOM 2425 C C . LEU A 1 315 ? 2.039 5.419 -21.557 1.00 94.12 315 LEU A C 1
ATOM 2427 O O . LEU A 1 315 ? 2.244 6.226 -22.474 1.00 94.12 315 LEU A O 1
ATOM 2431 N N . PRO A 1 316 ? 0.978 4.593 -21.567 1.00 94.19 316 PRO A N 1
ATOM 2432 C CA . PRO A 1 316 ? -0.083 4.688 -22.564 1.00 94.19 316 PRO A CA 1
ATOM 2433 C C . PRO A 1 316 ? -0.895 5.985 -22.404 1.00 94.19 316 PRO A C 1
ATOM 2435 O O . PRO A 1 316 ? -0.946 6.588 -21.335 1.00 94.19 316 PRO A O 1
ATOM 2438 N N . ALA A 1 317 ? -1.575 6.419 -23.469 1.00 90.62 317 ALA A N 1
ATOM 2439 C CA . ALA A 1 317 ? -2.257 7.720 -23.501 1.00 90.62 317 ALA A CA 1
ATOM 2440 C C . ALA A 1 317 ? -3.344 7.891 -22.419 1.00 90.62 317 ALA A C 1
ATOM 2442 O O . ALA A 1 317 ? -3.535 8.993 -21.910 1.00 90.62 317 ALA A O 1
ATOM 2443 N N . ALA A 1 318 ? -4.043 6.811 -22.057 1.00 92.81 318 ALA A N 1
ATOM 2444 C CA . ALA A 1 318 ? -5.111 6.829 -21.056 1.00 92.81 318 ALA A CA 1
ATOM 2445 C C . ALA A 1 318 ? -4.607 6.674 -19.609 1.00 92.81 318 ALA A C 1
ATOM 2447 O O . ALA A 1 318 ? -5.406 6.749 -18.677 1.00 92.81 318 ALA A O 1
ATOM 2448 N N . TYR A 1 319 ? -3.293 6.514 -19.391 1.00 94.94 319 TYR A N 1
ATOM 2449 C CA . TYR A 1 319 ? -2.745 6.103 -18.094 1.00 94.94 319 TYR A CA 1
ATOM 2450 C C . TYR A 1 319 ? -3.173 7.007 -16.935 1.00 94.94 319 TYR A C 1
ATOM 2452 O O . TYR A 1 319 ? -3.560 6.517 -15.875 1.00 94.94 319 TYR A O 1
ATOM 2460 N N . ILE A 1 320 ? -3.148 8.331 -17.136 1.00 92.25 320 ILE A N 1
ATOM 2461 C CA . ILE A 1 320 ? -3.533 9.300 -16.100 1.00 92.25 320 ILE A CA 1
ATOM 2462 C C . ILE A 1 320 ? -5.009 9.145 -15.725 1.00 92.25 320 ILE A C 1
ATOM 2464 O O . ILE A 1 320 ? -5.346 9.163 -14.542 1.00 92.25 320 ILE A O 1
ATOM 2468 N N . GLN A 1 321 ? -5.889 8.977 -16.712 1.00 94.38 321 GLN A N 1
ATOM 2469 C CA . GLN A 1 321 ? -7.319 8.782 -16.479 1.00 94.38 321 GLN A CA 1
ATOM 2470 C C . GLN A 1 321 ? -7.582 7.459 -15.746 1.00 94.38 321 GLN A C 1
ATOM 2472 O O . GLN A 1 321 ? -8.302 7.446 -14.745 1.00 94.38 321 GLN A O 1
ATOM 2477 N N . ASP A 1 322 ? -6.975 6.369 -16.214 1.00 95.44 322 ASP A N 1
ATOM 2478 C CA . ASP A 1 322 ? -7.220 5.022 -15.696 1.00 95.44 322 ASP A CA 1
ATOM 2479 C C . ASP A 1 322 ? -6.701 4.862 -14.262 1.00 95.44 322 ASP A C 1
ATOM 2481 O O . ASP A 1 322 ? -7.438 4.426 -13.374 1.00 95.44 322 ASP A O 1
ATOM 2485 N N . SER A 1 323 ? -5.467 5.302 -13.999 1.00 95.88 323 SER A N 1
ATOM 2486 C CA . SER A 1 323 ? -4.886 5.301 -12.649 1.00 95.88 323 SER A CA 1
ATOM 2487 C C . SER A 1 323 ? -5.691 6.165 -11.675 1.00 95.88 323 SER A C 1
ATOM 2489 O O . SER A 1 323 ? -6.001 5.720 -10.571 1.00 95.88 323 SER A O 1
ATOM 2491 N N . THR A 1 324 ? -6.127 7.360 -12.091 1.00 95.00 324 THR A N 1
ATOM 2492 C CA . THR A 1 324 ? -6.967 8.245 -11.261 1.00 95.00 324 THR A CA 1
ATOM 2493 C C . THR A 1 324 ? -8.304 7.582 -10.912 1.00 95.00 324 THR A C 1
ATOM 2495 O O . THR A 1 324 ? -8.756 7.655 -9.764 1.00 95.00 324 THR A O 1
ATOM 2498 N N . ALA A 1 325 ? -8.935 6.890 -11.866 1.00 94.81 325 ALA A N 1
ATOM 2499 C CA . ALA A 1 325 ? -10.182 6.165 -11.627 1.00 94.81 325 ALA A CA 1
ATOM 2500 C C . ALA A 1 325 ? -9.998 4.997 -10.642 1.00 94.81 325 ALA A C 1
ATOM 2502 O O . ALA A 1 325 ? -10.812 4.828 -9.727 1.00 94.81 325 ALA A O 1
ATOM 2503 N N . VAL A 1 326 ? -8.917 4.223 -10.793 1.00 96.12 326 VAL A N 1
ATOM 2504 C CA . VAL A 1 326 ? -8.569 3.122 -9.882 1.00 96.12 326 VAL A CA 1
ATOM 2505 C C . VAL A 1 326 ? -8.304 3.651 -8.473 1.00 96.12 326 VAL A C 1
ATOM 2507 O O . VAL A 1 326 ? -8.956 3.203 -7.527 1.00 96.12 326 VAL A O 1
ATOM 2510 N N . THR A 1 327 ? -7.427 4.644 -8.323 1.00 97.00 327 THR A N 1
ATOM 2511 C CA . THR A 1 327 ? -7.046 5.200 -7.016 1.00 97.00 327 THR A CA 1
ATOM 2512 C C . THR A 1 327 ? -8.235 5.815 -6.287 1.00 97.00 327 THR A C 1
ATOM 2514 O O . THR A 1 327 ? -8.410 5.570 -5.095 1.00 97.00 327 THR A O 1
ATOM 2517 N N . ARG A 1 328 ? -9.135 6.526 -6.987 1.00 95.62 328 ARG A N 1
ATOM 2518 C CA . ARG A 1 328 ? -10.371 7.052 -6.375 1.00 95.62 328 ARG A CA 1
ATOM 2519 C C . ARG A 1 328 ? -11.194 5.947 -5.706 1.00 95.62 328 ARG A C 1
ATOM 2521 O O . ARG A 1 328 ? -11.701 6.134 -4.597 1.00 95.62 328 ARG A O 1
ATOM 2528 N N . LYS A 1 329 ? -11.324 4.795 -6.371 1.00 96.12 329 LYS A N 1
ATOM 2529 C CA . LYS A 1 329 ? -12.050 3.638 -5.836 1.00 96.12 329 LYS A CA 1
ATOM 2530 C C . LYS A 1 329 ? -11.294 3.001 -4.668 1.00 96.12 329 LYS A C 1
ATOM 2532 O O . LYS A 1 329 ? -11.906 2.735 -3.635 1.00 96.12 329 LYS A O 1
ATOM 2537 N N . GLN A 1 330 ? -9.985 2.787 -4.818 1.00 97.75 330 GLN A N 1
ATOM 2538 C CA . GLN A 1 330 ? -9.166 2.099 -3.817 1.00 97.75 330 GLN A CA 1
ATOM 2539 C C . GLN A 1 330 ? -9.055 2.867 -2.501 1.00 97.75 330 GLN A C 1
ATOM 2541 O O . GLN A 1 330 ? -9.196 2.251 -1.452 1.00 97.75 330 GLN A O 1
ATOM 2546 N N . LEU A 1 331 ? -8.936 4.198 -2.526 1.00 97.75 331 LEU A N 1
ATOM 2547 C CA . LEU A 1 331 ? -8.935 5.011 -1.300 1.00 97.75 331 LEU A CA 1
ATOM 2548 C C . LEU A 1 331 ? -10.212 4.800 -0.470 1.00 97.75 331 LEU A C 1
ATOM 2550 O O . LEU A 1 331 ? -10.159 4.647 0.750 1.00 97.75 331 LEU A O 1
ATOM 2554 N N . THR A 1 332 ? -11.367 4.736 -1.140 1.00 96.25 332 THR A N 1
ATOM 2555 C CA . THR A 1 332 ? -12.653 4.493 -0.472 1.00 96.25 332 THR A CA 1
ATOM 2556 C C . THR A 1 332 ? -12.727 3.068 0.073 1.00 96.25 332 THR A C 1
ATOM 2558 O O . THR A 1 332 ? -13.101 2.876 1.229 1.00 96.25 332 THR A O 1
ATOM 2561 N N . ILE A 1 333 ? -12.344 2.071 -0.731 1.00 97.81 333 ILE A N 1
ATOM 2562 C CA . ILE A 1 333 ? -12.333 0.656 -0.329 1.00 97.81 333 ILE A CA 1
ATOM 2563 C C . ILE A 1 333 ? -11.415 0.432 0.876 1.00 97.81 333 ILE A C 1
ATOM 2565 O O . ILE A 1 333 ? -11.845 -0.181 1.850 1.00 97.81 333 ILE A O 1
ATOM 2569 N N . ALA A 1 334 ? -10.194 0.965 0.841 1.00 98.31 334 ALA A N 1
ATOM 2570 C CA . ALA A 1 334 ? -9.211 0.810 1.904 1.00 98.31 334 ALA A CA 1
ATOM 2571 C C . ALA A 1 334 ? -9.711 1.399 3.231 1.00 98.31 334 ALA A C 1
ATOM 2573 O O . ALA A 1 334 ? -9.637 0.732 4.261 1.00 98.31 334 ALA A O 1
ATOM 2574 N N . GLY A 1 335 ? -10.302 2.601 3.214 1.00 98.00 335 GLY A N 1
ATOM 2575 C CA . GLY A 1 335 ? -10.867 3.219 4.420 1.00 98.00 335 GLY A CA 1
ATOM 2576 C C . GLY A 1 335 ? -12.017 2.410 5.032 1.00 98.00 335 GLY A C 1
ATOM 2577 O O . GLY A 1 335 ? -12.070 2.218 6.248 1.00 98.00 335 GLY A O 1
ATOM 2578 N N . HIS A 1 336 ? -12.908 1.866 4.195 1.00 98.06 336 HIS A N 1
ATOM 2579 C CA . HIS A 1 336 ? -13.987 0.988 4.661 1.00 98.06 336 HIS A CA 1
ATOM 2580 C C . HIS A 1 336 ? -13.458 -0.348 5.188 1.00 98.06 336 HIS A C 1
ATOM 2582 O O . HIS A 1 336 ? -13.950 -0.841 6.200 1.00 98.06 336 HIS A O 1
ATOM 2588 N N . ARG A 1 337 ? -12.445 -0.933 4.540 1.00 98.25 337 ARG A N 1
ATOM 2589 C CA . ARG A 1 337 ? -11.822 -2.187 4.982 1.00 98.25 337 ARG A CA 1
ATOM 2590 C C . ARG A 1 337 ? -11.034 -2.027 6.272 1.00 98.25 337 ARG A C 1
ATOM 2592 O O . ARG A 1 337 ? -11.097 -2.926 7.103 1.00 98.25 337 ARG A O 1
ATOM 2599 N N . LEU A 1 338 ? -10.373 -0.888 6.482 1.00 98.75 338 LEU A N 1
ATOM 2600 C CA . LEU A 1 338 ? -9.736 -0.559 7.757 1.00 98.75 338 LEU A CA 1
ATOM 2601 C C . LEU A 1 338 ? -10.772 -0.526 8.890 1.00 98.75 338 LEU A C 1
ATOM 2603 O O . LEU A 1 338 ? -10.585 -1.185 9.911 1.00 98.75 338 LEU A O 1
ATOM 2607 N N . ALA A 1 339 ? -11.896 0.172 8.694 1.00 98.56 339 ALA A N 1
ATOM 2608 C CA . ALA A 1 339 ? -12.980 0.200 9.676 1.00 98.56 339 ALA A CA 1
ATOM 2609 C C . ALA A 1 339 ? -13.583 -1.195 9.916 1.00 98.56 339 ALA A C 1
ATOM 2611 O O . ALA A 1 339 ? -13.696 -1.625 11.062 1.00 98.56 339 ALA A O 1
ATOM 2612 N N . ALA A 1 340 ? -13.903 -1.928 8.845 1.00 98.31 340 ALA A N 1
ATOM 2613 C CA . ALA A 1 340 ? -14.481 -3.267 8.929 1.00 98.31 340 ALA A CA 1
ATOM 2614 C C . ALA A 1 340 ? -13.545 -4.268 9.625 1.00 98.31 340 ALA A C 1
ATOM 2616 O O . ALA A 1 340 ? -14.007 -5.108 10.392 1.00 98.31 340 ALA A O 1
ATOM 2617 N N . LEU A 1 341 ? -12.231 -4.168 9.398 1.00 98.75 341 LEU A N 1
ATOM 2618 C CA . LEU A 1 341 ? -11.230 -4.981 10.089 1.00 98.75 341 LEU A CA 1
ATOM 2619 C C . LEU A 1 341 ? -11.256 -4.713 11.590 1.00 98.75 341 LEU A C 1
ATOM 2621 O O . LEU A 1 341 ? -11.375 -5.648 12.378 1.00 98.75 341 LEU A O 1
ATOM 2625 N N . LEU A 1 342 ? -11.198 -3.444 11.989 1.00 98.81 342 LEU A N 1
ATOM 2626 C CA . LEU A 1 342 ? -11.191 -3.067 13.401 1.00 98.81 342 LEU A CA 1
ATOM 2627 C C . LEU A 1 342 ? -12.513 -3.434 14.095 1.00 98.81 342 LEU A C 1
ATOM 2629 O O . LEU A 1 342 ? -12.484 -3.911 15.227 1.00 98.81 342 LEU A O 1
ATOM 2633 N N . GLN A 1 343 ? -13.655 -3.304 13.411 1.00 98.56 343 GLN A N 1
ATOM 2634 C CA . GLN A 1 343 ? -14.950 -3.805 13.892 1.00 98.56 343 GLN A CA 1
ATOM 2635 C C . GLN A 1 343 ? -14.993 -5.327 13.990 1.00 98.56 343 GLN A C 1
ATOM 2637 O O . GLN A 1 343 ? -15.574 -5.854 14.925 1.00 98.56 343 GLN A O 1
ATOM 2642 N N . SER A 1 344 ? -14.360 -6.059 13.075 1.00 98.38 344 SER A N 1
ATO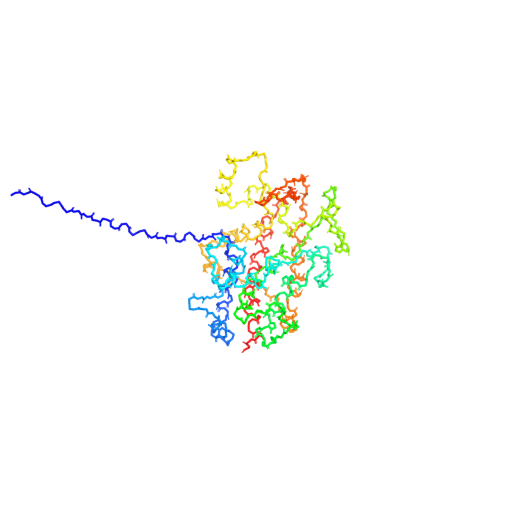M 2643 C CA . SER A 1 344 ? -14.324 -7.518 13.175 1.00 98.38 344 SER A CA 1
ATOM 2644 C C . SER A 1 344 ? -13.430 -8.013 14.312 1.00 98.38 344 SER A C 1
ATOM 2646 O O . SER A 1 344 ? -13.688 -9.083 14.858 1.00 98.38 344 SER A O 1
ATOM 2648 N N . ILE A 1 345 ? -12.377 -7.269 14.657 1.00 98.38 345 ILE A N 1
ATOM 2649 C CA . ILE A 1 345 ? -11.514 -7.569 15.807 1.00 98.38 345 ILE A CA 1
ATOM 2650 C C . ILE A 1 345 ? -12.232 -7.205 17.120 1.00 98.38 345 ILE A C 1
ATOM 2652 O O . ILE A 1 345 ? -12.121 -7.930 18.109 1.00 98.38 345 ILE A O 1
ATOM 2656 N N . TRP A 1 346 ? -12.985 -6.102 17.128 1.00 98.25 346 TRP A N 1
ATOM 2657 C CA . TRP A 1 346 ? -13.696 -5.577 18.295 1.00 98.25 346 TRP A CA 1
ATOM 2658 C C . TRP A 1 346 ? -15.166 -5.256 17.963 1.00 98.25 346 TRP A C 1
ATOM 2660 O O . TRP A 1 346 ? -15.505 -4.075 17.811 1.00 98.25 346 TRP A O 1
ATOM 2670 N N . PRO A 1 347 ? -16.026 -6.287 17.849 1.00 93.69 347 PRO A N 1
ATOM 2671 C CA . PRO A 1 347 ? -17.418 -6.130 17.420 1.00 93.69 347 PRO A CA 1
ATOM 2672 C C . PRO A 1 347 ? -18.253 -5.247 18.346 1.00 93.69 347 PRO A C 1
ATOM 2674 O O . PRO A 1 347 ? -17.958 -5.200 19.568 1.00 93.69 347 PRO A O 1
#

Organism: NCBI:txid2828731

Secondary structure (DSSP, 8-state):
---------------------TT-HHHHHHHHHHHHHHTTSHHHHHHHHHSPTT--HHHHTTHHHHHHSGGGSSPPHHHHHHHHH-TTGGGTT---EETTSSS--TTSTT--TTSHHHHHHHHHHHHTT--STTT-TT---HHHHHHHHHHHHHHTTSGGGTEE-EEETTS-EE--SSGGG--SSSEEE-TTTTTEEE--GGG--HHHHHHHHHHTTSS--S---EEHHHIIIIIHHHHHHHHHT--SHHHHHHHHHTS----PPP-S-GGGHHHHHHHHHHHHHHHHHTTPEEEEEEEEE-TTS-EEEEEEEEPPTTHHHHHHHHHHHHHHHHHHHHHHHHHHH--

Sequence (347 aa):
MKKLKLWVLLSAALLSVNVFASGDEGHKTIGAIADRLLAGTNAGARVKALLQPGESLQSISIWADCAKGSFCGPQTPEMQAFTIQNPAHAAYHYTNTPVENKSYVAGGVGTTDHDIVQILKQAIAVLQGNDNEKTNPHRFTPRQALLMIAHLVGDIHQPLHVGAVYLNQENQFVTPTKQAEVDGVRIFDVQGGNNLLIEDQATWTARDLKNFKSETANTNPARVGKALHLYWDVTVVENVMRDLGAKSVVEFTDKLLASKVNVPLNTGEPTSWPEQWATEGLYLAKSAYADIAIVDKVKMTNRRGVEYASWYAKLPAAYIQDSTAVTRKQLTIAGHRLAALLQSIWP

Radius of gyration: 22.02 Å; chains: 1; bounding box: 48×90×48 Å

pLDDT: mean 88.97, std 17.51, range [27.56, 98.94]

Foldseek 3Di:
DDDDDDDPPPPPPPPPPPPPPAQCLLLLLLQVLLQVLCPPHQLNVVQVVLDDPPDGLSRLLCVLVCLVDQPVHDRDPVSVVLCVLPVPSVQLLAFAAALVDLFDDAVFARHDCRHVLNLLLLLLCQLLVVDDCVSNVSRDHVSSSSSSLSHNLSSLLLLLRQYWWKAAPVRDTDDDRHNVCCPQHGIDTCNSQQQEFEQPCVLADPVRVVVLVVVCVPDDNDTHGGRLSSSLSGSLVVVLCVVQVHPDSVSLSVSLVVDPADADDADDDLSCRSRVSSSVSSNVNSVLCPPKDWDDKDWDADPVRDIHIGTYIDDDPCNSVSSSVSSSNSSSNSSVVSNVSSVSSRD

InterPro domains:
  IPR003154 S1/P1 nuclease [PF02265] (23-345)
  IPR003154 S1/P1 nuclease [PTHR33146] (8-345)
  IPR003154 S1/P1 nuclease [cd11010] (23-346)
  IPR008947 Phospholipase C/P1 nuclease domain superfamily [G3DSA:1.10.575.10] (23-347)
  IPR008947 Phospholipase C/P1 nuclease domain superfamily [SSF48537] (23-345)